Protein AF-A0A1W9X4M3-F1 (afdb_monomer)

Secondary structure (DSSP, 8-state):
-HHHHHHHHHHTTTTTTSHHHHHHHHHHHHHHHHHHHTT-HHHHHHHHHHHHHHHHHHHHHHIIIIIHHHHHHHHHHHHHHHTT-TT-TTHHHHHHHHHHHHHHHHHHHHHHTT-----HHHHHHHHHHHHHHHHHHHHHHH-EEEEEEHHHHB-TT-SSBPHHHHHHHHHHHHHHHHHHHHHHHHSTTSPEEEEEEEEE---SPPPPTT-HHHHHHTTT-S---SSHHHHHHHHHHHHHHHHHHHHHHHHHHHHHHHHTTS-SS--EEEEEEEEE-TTPPPTT-PSP--TT-GGGSEEEEEEEEEE-

Mean predicted aligned error: 8.43 Å

Nearest PDB structures (foldseek):
  2hr5-assembly1_A  TM=4.660E-01  e=7.147E+00  Pyrococcus furiosus
  3kbu-assembly2_B  TM=1.434E-01  e=2.414E+00  Homo sapiens

Solvent-accessible surface area (backbone atoms only — not comparable to full-atom values): 16441 Å² total; per-residue (Å²): 104,51,68,57,56,48,52,53,50,62,74,65,65,43,58,80,82,36,43,70,41,43,53,48,19,53,53,22,41,54,49,14,53,55,23,49,78,67,70,38,56,69,61,13,49,54,24,32,52,51,15,39,55,27,45,49,53,46,50,51,53,40,52,70,75,44,43,52,58,52,43,52,51,42,40,52,53,40,52,62,70,44,65,84,33,91,77,44,75,66,55,60,48,47,56,51,43,52,53,46,42,57,50,42,56,54,48,46,52,42,57,72,66,72,76,60,84,83,53,77,71,57,56,54,54,52,51,52,48,47,51,51,46,51,46,45,42,48,26,55,72,56,44,45,76,50,78,45,49,37,86,59,28,21,40,89,90,52,48,52,68,23,71,66,23,48,54,56,49,49,57,50,47,51,52,53,49,54,51,48,57,50,48,45,71,76,40,74,76,31,36,40,38,35,41,41,35,24,40,9,28,20,39,65,66,77,77,70,80,92,34,72,57,50,55,58,52,47,56,88,53,95,68,80,57,85,52,67,70,58,30,35,49,50,44,29,22,40,46,9,28,47,35,13,46,44,53,49,53,50,48,52,52,52,48,52,67,51,53,78,74,61,80,86,73,60,56,76,45,80,46,77,46,73,39,44,56,2,62,48,77,56,73,96,68,72,82,82,81,58,54,79,34,65,86,23,26,28,35,40,37,41,36,32,44,40,79,92

pLDDT: mean 84.6, std 10.6, range [45.38, 96.88]

Foldseek 3Di:
DLVVLLVLVVVVVCCVVLVVLNVLLVVLQVQLVVCVVVVVNVSSVVSSVSSVVSSVVSLVSCLQPPQLVLLVVLLVLLCVLCVPFPPFPLVVLNVLSVVLNVVSVVVNVCVVVVPDPDDPVVSVVSSVSSLSSVQSNQQSVQKDKDKAFLPQQDDVLDLAGDPSNLVVLLVVLVSVVVSVVVVCVVDFLWAKEKEKEKFFFAFQDFDDPPDPLLCVLCVPPPDQDPDRNSNSQSSQQSSRQSNSVNSVVSSVVSNVVVVVVDDDGYHYHYHYHTGRPGHDQGPPDDDDRDRHDSNRRIMMMMMGMGTD

Sequence (308 aa):
MAREVFNVIRSLELKTLCRDDFLKAETAIASAEGFLESGQNQKARAAAEESLAASDRILRNFCQNNFADLARKTRKTLEQRIGGDDEDPLGDYVQRLNEVLARAEKMENKLRLAQVTPQMSSLKEVLDDLQEILKASHSARTSLSETVESDITFDKGSYGLSEKGKEILDALVEKIISEREHCVREHPGKTIITKVKAVGYTDQLYFVPDTPLVRILARGAGHLPRKASARRQFLNRCLSEFRAKAVIGHIEQRISAIALRQAEGCLFQLDTELLGRGEKIPANVPPPFPSSDPRRRICRIYIYTTPQ

Radius of gyration: 25.47 Å; Cα contacts (8 Å, |Δi|>4): 427; chains: 1; bounding box: 65×48×73 Å

Structure (mmCIF, N/CA/C/O backbone):
data_AF-A0A1W9X4M3-F1
#
_entry.id   AF-A0A1W9X4M3-F1
#
loop_
_atom_site.group_PDB
_atom_site.id
_atom_site.type_symbol
_atom_site.label_atom_id
_atom_site.label_alt_id
_atom_site.label_comp_id
_atom_site.label_asym_id
_atom_site.label_entity_id
_atom_site.label_seq_id
_atom_site.pdbx_PDB_ins_code
_atom_site.Cartn_x
_atom_site.Cartn_y
_atom_site.Cartn_z
_atom_site.occupancy
_atom_site.B_iso_or_equiv
_atom_site.auth_seq_id
_atom_site.auth_comp_id
_atom_site.auth_asym_id
_atom_site.auth_atom_id
_atom_site.pdbx_PDB_model_num
ATOM 1 N N . MET A 1 1 ? -25.135 1.847 17.468 1.00 72.62 1 MET A N 1
ATOM 2 C CA . MET A 1 1 ? -24.423 2.944 18.158 1.00 72.62 1 MET A CA 1
ATOM 3 C C . MET A 1 1 ? -23.719 2.512 19.444 1.00 72.62 1 MET A C 1
ATOM 5 O O . MET A 1 1 ? -22.518 2.326 19.363 1.00 72.62 1 MET A O 1
ATOM 9 N N . ALA A 1 2 ? -24.376 2.297 20.597 1.00 80.69 2 ALA A N 1
ATOM 10 C CA . ALA A 1 2 ? -23.668 1.961 21.857 1.00 80.69 2 ALA A CA 1
ATOM 11 C C . ALA A 1 2 ? -22.695 0.770 21.724 1.00 80.69 2 ALA A C 1
ATOM 13 O O . ALA A 1 2 ? -21.526 0.862 22.090 1.00 80.69 2 ALA A O 1
ATOM 14 N N . ARG A 1 3 ? -23.152 -0.307 21.074 1.00 82.62 3 ARG A N 1
ATOM 15 C CA . ARG A 1 3 ? -22.338 -1.490 20.762 1.00 82.62 3 ARG A CA 1
ATOM 16 C C . ARG A 1 3 ? -21.143 -1.188 19.852 1.00 82.62 3 ARG A C 1
ATOM 18 O O . ARG A 1 3 ? -20.062 -1.721 20.062 1.00 82.62 3 ARG A O 1
ATOM 25 N N . GLU A 1 4 ? -21.324 -0.332 18.849 1.00 78.56 4 GLU A N 1
ATOM 26 C CA . GLU A 1 4 ? -20.255 0.048 17.914 1.00 78.56 4 GLU A CA 1
ATOM 27 C C . GLU A 1 4 ? -19.166 0.846 18.633 1.00 78.56 4 GLU A C 1
ATOM 29 O O . GLU A 1 4 ? -17.988 0.526 18.497 1.00 78.56 4 GLU A O 1
ATOM 34 N N . VAL A 1 5 ? -19.563 1.824 19.455 1.00 79.50 5 VAL A N 1
ATOM 35 C CA . VAL A 1 5 ? -18.640 2.633 20.264 1.00 79.50 5 VAL A CA 1
ATOM 36 C C . VAL A 1 5 ? -17.841 1.741 21.215 1.00 79.50 5 VAL A C 1
ATOM 38 O O . VAL A 1 5 ? -16.612 1.820 21.251 1.00 79.50 5 VAL A O 1
ATOM 41 N N . PHE A 1 6 ? -18.513 0.847 21.945 1.00 83.81 6 PHE A N 1
ATOM 42 C CA . PHE A 1 6 ? -17.835 -0.028 22.898 1.00 83.81 6 PHE A CA 1
ATOM 43 C C . PHE A 1 6 ? -16.901 -1.043 22.215 1.00 83.81 6 PHE A C 1
ATOM 45 O O . PHE A 1 6 ? -15.815 -1.320 22.721 1.00 83.81 6 PHE A O 1
ATOM 52 N N . ASN A 1 7 ? -17.255 -1.541 21.026 1.00 80.00 7 ASN A N 1
ATOM 53 C CA . ASN A 1 7 ? -16.372 -2.409 20.242 1.00 80.00 7 ASN A CA 1
ATOM 54 C C . ASN A 1 7 ? -15.067 -1.709 19.837 1.00 80.00 7 ASN A C 1
ATOM 56 O O . ASN A 1 7 ? -14.006 -2.334 19.904 1.00 80.00 7 ASN A O 1
ATOM 60 N N . VAL A 1 8 ? -15.124 -0.424 19.464 1.00 73.38 8 VAL A N 1
ATOM 61 C CA . VAL A 1 8 ? -13.914 0.372 19.204 1.00 73.38 8 VAL A CA 1
ATOM 62 C C . VAL A 1 8 ? -13.092 0.502 20.485 1.00 73.38 8 VAL A C 1
ATOM 64 O O . VAL A 1 8 ? -11.905 0.195 20.467 1.00 73.38 8 VAL A O 1
ATOM 67 N N . ILE A 1 9 ? -13.713 0.841 21.618 1.00 78.50 9 ILE A N 1
ATOM 68 C CA . ILE A 1 9 ? -13.016 0.939 22.914 1.00 78.50 9 ILE A CA 1
ATOM 69 C C . ILE A 1 9 ? -12.310 -0.367 23.288 1.00 78.50 9 ILE A C 1
ATOM 71 O O . ILE A 1 9 ? -11.164 -0.352 23.740 1.00 78.50 9 ILE A O 1
ATOM 75 N N . ARG A 1 10 ? -12.964 -1.506 23.053 1.00 78.50 10 ARG A N 1
ATOM 76 C CA . ARG A 1 10 ? -12.393 -2.832 23.293 1.00 78.50 10 ARG A CA 1
ATOM 77 C C . ARG A 1 10 ? -11.167 -3.109 22.417 1.00 78.50 10 ARG A C 1
ATOM 79 O O . ARG A 1 10 ? -10.217 -3.707 22.906 1.00 78.50 10 ARG A O 1
ATOM 86 N N . SER A 1 11 ? -11.167 -2.652 21.162 1.00 69.12 11 SER A N 1
ATOM 87 C CA . SER A 1 11 ? -10.042 -2.833 20.226 1.00 69.12 11 SER A CA 1
ATOM 88 C C . SER A 1 11 ? -8.788 -2.026 20.579 1.00 69.12 11 SER A C 1
ATOM 90 O O . SER A 1 11 ? -7.702 -2.344 20.114 1.00 69.12 11 SER A O 1
ATOM 92 N N . LEU A 1 12 ? -8.930 -0.999 21.418 1.00 64.94 12 LEU A N 1
ATOM 93 C CA . LEU A 1 12 ? -7.840 -0.112 21.827 1.00 64.94 12 LEU A CA 1
ATOM 94 C C . LEU A 1 12 ? -7.079 -0.606 23.064 1.00 64.94 12 LEU A C 1
ATOM 96 O O . LEU A 1 12 ? -6.216 0.106 23.570 1.00 64.94 12 LEU A O 1
ATOM 100 N N . GLU A 1 13 ? -7.460 -1.763 23.611 1.00 64.69 13 GLU A N 1
ATOM 101 C CA . GLU A 1 13 ? -6.878 -2.343 24.830 1.00 64.69 13 GLU A CA 1
ATOM 102 C C . GLU A 1 13 ? -6.871 -1.386 26.049 1.00 64.69 13 GLU A C 1
ATOM 104 O O . GLU A 1 13 ? -6.117 -1.564 27.004 1.00 64.69 13 GLU A O 1
ATOM 109 N N . LEU A 1 14 ? -7.778 -0.398 26.092 1.00 66.56 14 LEU A N 1
ATOM 110 C CA . LEU A 1 14 ? -7.845 0.640 27.143 1.00 66.56 14 LEU A CA 1
ATOM 111 C C . LEU A 1 14 ? -8.338 0.143 28.505 1.00 66.56 14 LEU A C 1
ATOM 113 O O . LEU A 1 14 ? -8.509 0.931 29.440 1.00 66.56 14 LEU A O 1
ATOM 117 N N . LYS A 1 15 ? -8.552 -1.168 28.641 1.00 63.00 15 LYS A N 1
ATOM 118 C CA . LYS A 1 15 ? -9.032 -1.812 29.867 1.00 63.00 15 LYS A CA 1
ATOM 119 C C . LYS A 1 15 ? -8.120 -1.530 31.065 1.00 63.00 15 LYS A C 1
ATOM 121 O O . LYS A 1 15 ? -8.597 -1.487 32.196 1.00 63.00 15 LYS A O 1
ATOM 126 N N . THR A 1 16 ? -6.827 -1.315 30.828 1.00 62.19 16 THR A N 1
ATOM 127 C CA . THR A 1 16 ? -5.835 -1.001 31.868 1.00 62.19 16 THR A CA 1
ATOM 128 C C . THR A 1 16 ? -5.793 0.485 32.235 1.00 62.19 16 THR A C 1
ATOM 130 O O . THR A 1 16 ? -5.531 0.809 33.389 1.00 62.19 16 THR A O 1
ATOM 133 N N . LEU A 1 17 ? -6.099 1.383 31.293 1.00 63.91 17 LEU A N 1
ATOM 134 C CA . LEU A 1 17 ? -6.029 2.842 31.461 1.00 63.91 17 LEU A CA 1
ATOM 135 C C . LEU A 1 17 ? -7.291 3.442 32.100 1.00 63.91 17 LEU A C 1
ATOM 137 O O . LEU A 1 17 ? -7.206 4.440 32.810 1.00 63.91 17 LEU A O 1
ATOM 141 N N . CYS A 1 18 ? -8.466 2.858 31.850 1.00 74.06 18 CYS A N 1
ATOM 142 C CA . CYS A 1 18 ? -9.760 3.357 32.337 1.00 74.06 18 CYS A CA 1
ATOM 143 C C . CYS A 1 18 ? -10.625 2.217 32.896 1.00 74.06 18 CYS A C 1
ATOM 145 O O . CYS A 1 18 ? -11.780 2.057 32.505 1.00 74.06 18 CYS A O 1
ATOM 147 N N . ARG A 1 19 ? -10.057 1.395 33.789 1.00 81.06 19 ARG A N 1
ATOM 148 C CA . ARG A 1 19 ? -10.644 0.120 34.240 1.00 81.06 19 ARG A CA 1
ATOM 149 C C . ARG A 1 19 ? -12.094 0.224 34.723 1.00 81.06 19 ARG A C 1
ATOM 151 O O . ARG A 1 19 ? -12.924 -0.580 34.303 1.00 81.06 19 ARG A O 1
ATOM 158 N N . ASP A 1 20 ? -12.398 1.195 35.579 1.00 83.44 20 ASP A N 1
ATOM 159 C CA . ASP A 1 20 ? -13.725 1.309 36.196 1.00 83.44 20 ASP A CA 1
ATOM 160 C C . ASP A 1 20 ? -14.795 1.722 35.185 1.00 83.44 20 ASP A C 1
ATOM 162 O O . ASP A 1 20 ? -15.877 1.137 35.151 1.00 83.44 20 ASP A O 1
ATOM 166 N N . ASP A 1 21 ? -14.493 2.697 34.325 1.00 85.00 21 ASP A N 1
ATOM 167 C CA . ASP A 1 21 ? -15.410 3.094 33.257 1.00 85.00 21 ASP A CA 1
ATOM 168 C C . ASP A 1 21 ? -15.523 2.009 32.178 1.00 85.00 21 ASP A C 1
ATOM 170 O O . ASP A 1 21 ? -16.612 1.803 31.646 1.00 85.00 21 ASP A O 1
ATOM 174 N N . PHE A 1 22 ? -14.449 1.259 31.900 1.00 87.50 22 PHE A N 1
ATOM 175 C CA . PHE A 1 22 ? -14.480 0.126 30.972 1.00 87.50 22 PHE A CA 1
ATOM 176 C C . PHE A 1 22 ? -15.428 -0.969 31.465 1.00 87.50 22 PHE A C 1
ATOM 178 O O . PHE A 1 22 ? -16.304 -1.397 30.719 1.00 87.50 22 PHE A O 1
ATOM 185 N N . LEU A 1 23 ? -15.301 -1.389 32.730 1.00 89.38 23 LEU A N 1
ATOM 186 C CA . LEU A 1 23 ? -16.184 -2.395 33.331 1.00 89.38 23 LEU A CA 1
ATOM 187 C C . LEU A 1 23 ? -17.641 -1.921 33.384 1.00 89.38 23 LEU A C 1
ATOM 189 O O . LEU A 1 23 ? -18.551 -2.712 33.132 1.00 89.38 23 LEU A O 1
ATOM 193 N N . LYS A 1 24 ? -17.876 -0.632 33.666 1.00 90.81 24 LYS A N 1
ATOM 194 C CA . LYS A 1 24 ? -19.221 -0.037 33.610 1.00 90.81 24 LYS A CA 1
ATOM 195 C C . LYS A 1 24 ? -19.801 -0.099 32.200 1.00 90.81 24 LYS A C 1
ATOM 197 O O . LYS A 1 24 ? -20.924 -0.565 32.037 1.00 90.81 24 LYS A O 1
ATOM 202 N N . ALA A 1 25 ? -19.038 0.310 31.185 1.00 90.25 25 ALA A N 1
ATOM 203 C CA . ALA A 1 25 ? -19.483 0.264 29.795 1.00 90.25 25 ALA A CA 1
ATOM 204 C C . ALA A 1 25 ? -19.767 -1.175 29.318 1.00 90.25 25 ALA A C 1
ATOM 206 O O . ALA A 1 25 ? -20.784 -1.397 28.656 1.00 90.25 25 ALA A O 1
ATOM 207 N N . GLU A 1 26 ? -18.918 -2.135 29.708 1.00 92.69 26 GLU A N 1
ATOM 208 C CA . GLU A 1 26 ? -19.040 -3.572 29.412 1.00 92.69 26 GLU A CA 1
ATOM 209 C C . GLU A 1 26 ? -20.292 -4.187 30.053 1.00 92.69 26 GLU A C 1
ATOM 211 O O . GLU A 1 26 ? -21.076 -4.874 29.401 1.00 92.69 26 GLU A O 1
ATOM 216 N N . THR A 1 27 ? -20.525 -3.894 31.332 1.00 93.56 27 THR A N 1
ATOM 217 C CA . THR A 1 27 ? -21.682 -4.424 32.068 1.00 93.56 27 THR A CA 1
ATOM 218 C C . THR A 1 27 ? -22.988 -3.817 31.553 1.00 93.56 27 THR A C 1
ATOM 220 O O . THR A 1 27 ? -23.991 -4.518 31.394 1.00 93.56 27 THR A O 1
ATOM 223 N N . ALA A 1 28 ? -22.977 -2.515 31.253 1.00 92.88 28 ALA A N 1
ATOM 224 C CA . ALA A 1 28 ? -24.140 -1.797 30.753 1.00 92.88 28 ALA A CA 1
ATOM 225 C C . ALA A 1 28 ? -24.537 -2.253 29.339 1.00 92.88 28 ALA A C 1
ATOM 227 O O . ALA A 1 28 ? -25.727 -2.419 29.073 1.00 92.88 28 ALA A O 1
ATOM 228 N N . ILE A 1 29 ? -23.572 -2.537 28.447 1.00 93.56 29 ILE A N 1
ATOM 229 C CA . ILE A 1 29 ? -23.900 -3.048 27.106 1.00 93.56 29 ILE A CA 1
ATOM 230 C C . ILE A 1 29 ? -24.463 -4.474 27.163 1.00 93.56 29 ILE A C 1
ATOM 232 O O . ILE A 1 29 ? -25.476 -4.738 26.521 1.00 93.56 29 ILE A O 1
ATOM 236 N N . ALA A 1 30 ? -23.895 -5.353 27.998 1.00 92.94 30 ALA A N 1
ATOM 237 C CA . ALA A 1 30 ? -24.420 -6.705 28.196 1.00 92.94 30 ALA A CA 1
ATOM 238 C C . ALA A 1 30 ? -25.844 -6.685 28.786 1.00 92.94 30 ALA A C 1
ATOM 240 O O . ALA A 1 30 ? -26.720 -7.434 28.358 1.00 92.94 30 ALA A O 1
ATOM 241 N N . SER A 1 31 ? -26.105 -5.772 29.729 1.00 93.06 31 SER A N 1
ATOM 242 C CA . SER A 1 31 ? -27.443 -5.576 30.303 1.00 93.06 31 SER A CA 1
ATOM 243 C C . SER A 1 31 ? -28.439 -5.054 29.263 1.00 93.06 31 SER A C 1
ATOM 245 O O . SER A 1 31 ? -29.579 -5.512 29.216 1.00 93.06 31 SER A O 1
ATOM 247 N N . ALA A 1 32 ? -28.016 -4.122 28.402 1.00 93.31 32 ALA A N 1
ATOM 248 C CA . ALA A 1 32 ? -28.847 -3.602 27.321 1.00 93.31 32 ALA A CA 1
ATOM 249 C C . ALA A 1 32 ? -29.257 -4.703 26.329 1.00 93.31 32 ALA A C 1
ATOM 251 O O . ALA A 1 32 ? -30.424 -4.761 25.939 1.00 93.31 32 ALA A O 1
ATOM 252 N N . GLU A 1 33 ? -28.323 -5.586 25.962 1.00 92.50 33 GLU A N 1
ATOM 253 C CA . GLU A 1 33 ? -28.580 -6.747 25.101 1.00 92.50 33 GLU A CA 1
ATOM 254 C C . GLU A 1 33 ? -29.577 -7.717 25.760 1.00 92.50 33 GLU A C 1
ATOM 256 O O . GLU A 1 33 ? -30.604 -8.033 25.157 1.00 92.50 33 GLU A O 1
ATOM 261 N N . GLY A 1 34 ? -29.380 -8.073 27.035 1.00 91.50 34 GLY A N 1
ATOM 262 C CA . GLY A 1 34 ? -30.316 -8.941 27.763 1.00 91.50 34 GLY A CA 1
ATOM 263 C C . GLY A 1 34 ? -31.727 -8.347 27.920 1.00 91.50 34 GLY A C 1
ATOM 264 O O . GLY A 1 34 ? -32.732 -9.061 27.831 1.00 91.50 34 GLY A O 1
ATOM 265 N N . PHE A 1 35 ? -31.844 -7.027 28.108 1.00 93.81 35 PHE A N 1
ATOM 266 C CA . PHE A 1 35 ? -33.147 -6.354 28.153 1.00 93.81 35 PHE A CA 1
ATOM 267 C C . PHE A 1 35 ? -33.840 -6.299 26.788 1.00 93.81 35 PHE A C 1
ATOM 269 O O . PHE A 1 35 ? -35.069 -6.387 26.753 1.00 93.81 35 PHE A O 1
ATOM 276 N N . LEU A 1 36 ? -33.092 -6.175 25.683 1.00 91.81 36 LEU A N 1
ATOM 277 C CA . LEU A 1 36 ? -33.648 -6.254 24.326 1.00 91.81 36 LEU A CA 1
ATOM 278 C C . LEU A 1 36 ? -34.230 -7.639 24.051 1.00 91.81 36 LEU A C 1
ATOM 280 O O . LEU A 1 36 ? -35.366 -7.737 23.594 1.00 91.81 36 LEU A O 1
ATOM 284 N N . GLU A 1 37 ? -33.489 -8.695 24.389 1.00 92.19 37 GLU A N 1
ATOM 285 C CA . GLU A 1 37 ? -33.943 -10.085 24.244 1.00 92.19 37 GLU A CA 1
ATOM 286 C C . GLU A 1 37 ? -35.207 -10.366 25.070 1.00 92.19 37 GLU A C 1
ATOM 288 O O . GLU A 1 37 ? -36.100 -11.088 24.635 1.00 92.19 37 GLU A O 1
ATOM 293 N N . SER A 1 38 ? -35.325 -9.724 26.236 1.00 91.62 38 SER A N 1
ATOM 294 C CA . SER A 1 38 ? -36.477 -9.846 27.137 1.00 91.62 38 SER A CA 1
ATOM 295 C C . SER A 1 38 ? -37.643 -8.894 26.807 1.00 91.62 38 SER A C 1
ATOM 297 O O . SER A 1 38 ? -38.586 -8.789 27.595 1.00 91.62 38 SER A O 1
ATOM 299 N N . GLY A 1 39 ? -37.581 -8.140 25.701 1.00 91.06 39 GLY A N 1
ATOM 300 C CA . GLY A 1 39 ? -38.617 -7.181 25.284 1.00 91.06 39 GLY A CA 1
ATOM 301 C C . GLY A 1 39 ? -38.739 -5.919 26.155 1.00 91.06 39 GLY A C 1
ATOM 302 O O . GLY A 1 39 ? -39.688 -5.144 26.014 1.00 91.06 39 GLY A O 1
ATOM 303 N N . GLN A 1 40 ? -37.789 -5.670 27.061 1.00 93.44 40 GLN A N 1
ATOM 304 C CA . GLN A 1 40 ? -37.792 -4.544 28.002 1.00 93.44 40 GLN A CA 1
ATOM 305 C C . GLN A 1 40 ? -37.144 -3.293 27.384 1.00 93.44 40 GLN A C 1
ATOM 307 O O . GLN A 1 40 ? -36.143 -2.773 27.880 1.00 93.44 40 GLN A O 1
ATOM 312 N N . ASN A 1 41 ? -37.747 -2.774 26.311 1.00 90.62 41 ASN A N 1
ATOM 313 C CA . ASN A 1 41 ? -37.166 -1.722 25.462 1.00 90.62 41 ASN A CA 1
ATOM 314 C C . ASN A 1 41 ? -36.713 -0.452 26.212 1.00 90.62 41 ASN A C 1
ATOM 316 O O . ASN A 1 41 ? -35.674 0.118 25.884 1.00 90.62 41 ASN A O 1
ATOM 320 N N . GLN A 1 42 ? -37.453 0.002 27.232 1.00 92.25 42 GLN A N 1
ATOM 321 C CA . GLN A 1 42 ? -37.054 1.182 28.017 1.00 92.25 42 GLN A CA 1
ATOM 322 C C . GLN A 1 42 ? -35.795 0.935 28.858 1.00 92.25 42 GLN A C 1
ATOM 324 O O . GLN A 1 42 ? -34.903 1.780 28.886 1.00 92.25 42 GLN A O 1
ATOM 329 N N . LYS A 1 43 ? -35.696 -0.229 29.509 1.00 91.12 43 LYS A N 1
ATOM 330 C CA . LYS A 1 43 ? -34.517 -0.602 30.306 1.00 91.12 43 LYS A CA 1
ATOM 331 C C . LYS A 1 43 ? -33.305 -0.861 29.419 1.00 91.12 43 LYS A C 1
ATOM 333 O O . LYS A 1 43 ? -32.210 -0.423 29.755 1.00 91.12 43 LYS A O 1
ATOM 338 N N . ALA A 1 44 ? -33.517 -1.487 28.261 1.00 91.12 44 ALA A N 1
ATOM 339 C CA . ALA A 1 44 ? -32.487 -1.641 27.242 1.00 91.12 44 ALA A CA 1
ATOM 340 C C . ALA A 1 44 ? -31.901 -0.294 26.808 1.00 91.12 44 ALA A C 1
ATOM 342 O O . ALA A 1 44 ? -30.684 -0.130 26.756 1.00 91.12 44 ALA A O 1
ATOM 343 N N . ARG A 1 45 ? -32.767 0.690 26.534 1.00 91.56 45 ARG A N 1
ATOM 344 C CA . ARG A 1 45 ? -32.336 2.031 26.137 1.00 91.56 45 ARG A CA 1
ATOM 345 C C . ARG A 1 45 ? -31.554 2.738 27.244 1.00 91.56 45 ARG A C 1
ATOM 347 O O . ARG A 1 45 ? -30.491 3.276 26.959 1.00 91.56 45 ARG A O 1
ATOM 354 N N . ALA A 1 46 ? -32.036 2.685 28.485 1.00 91.75 46 ALA A N 1
ATOM 355 C CA . ALA A 1 46 ? -31.341 3.285 29.624 1.00 91.75 46 ALA A CA 1
ATOM 356 C C . ALA A 1 46 ? -29.941 2.676 29.834 1.00 91.75 46 ALA A C 1
ATOM 358 O O . ALA A 1 46 ? -28.965 3.406 29.988 1.00 91.75 46 ALA A O 1
ATOM 359 N N . ALA A 1 47 ? -29.818 1.346 29.755 1.00 91.62 47 ALA A N 1
ATOM 360 C CA . ALA A 1 47 ? -28.530 0.660 29.862 1.00 91.62 47 ALA A CA 1
ATOM 361 C C . ALA A 1 47 ? -27.585 0.995 28.686 1.00 91.62 47 ALA A C 1
ATOM 363 O O . ALA A 1 47 ? -26.383 1.184 28.875 1.00 91.62 47 ALA A O 1
ATOM 364 N N . ALA A 1 48 ? -28.116 1.146 27.468 1.00 90.06 48 ALA A N 1
ATOM 365 C CA . ALA A 1 48 ? -27.326 1.586 26.318 1.00 90.06 48 ALA A CA 1
ATOM 366 C C . ALA A 1 48 ? -26.811 3.032 26.476 1.00 90.06 48 ALA A C 1
ATOM 368 O O . ALA A 1 48 ? -25.673 3.320 26.101 1.00 90.06 48 ALA A O 1
ATOM 369 N N . GLU A 1 49 ? -27.620 3.931 27.043 1.00 90.25 49 GLU A N 1
ATOM 370 C CA .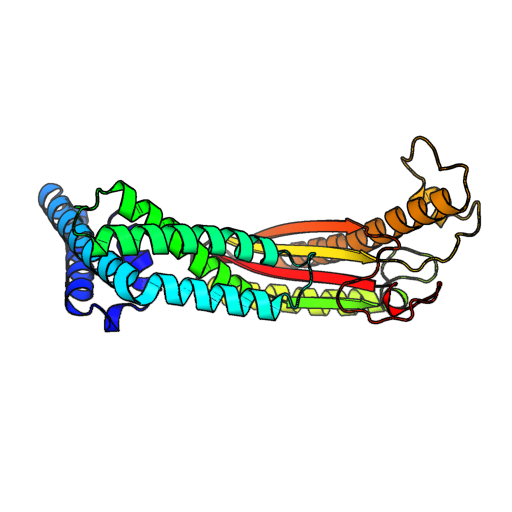 GLU A 1 49 ? -27.229 5.314 27.355 1.00 90.25 49 GLU A CA 1
ATOM 371 C C . GLU A 1 49 ? -26.146 5.366 28.447 1.00 90.25 49 GLU A C 1
ATOM 373 O O . GLU A 1 49 ? -25.187 6.131 28.325 1.00 90.25 49 GLU A O 1
ATOM 378 N N . GLU A 1 50 ? -26.221 4.498 29.460 1.00 90.50 50 GLU A N 1
ATOM 379 C CA . GLU A 1 50 ? -25.175 4.363 30.481 1.00 90.50 50 GLU A CA 1
ATOM 380 C C . GLU A 1 50 ? -23.848 3.865 29.886 1.00 90.50 50 GLU A C 1
ATOM 382 O O . GLU A 1 50 ? -22.785 4.429 30.169 1.00 90.50 50 GLU A O 1
ATOM 387 N N . SER A 1 51 ? -23.905 2.864 29.000 1.00 91.12 51 SER A N 1
ATOM 388 C CA . SER A 1 51 ? -22.725 2.368 28.283 1.00 91.12 51 SER A CA 1
ATOM 389 C C . SER A 1 51 ? -22.079 3.460 27.425 1.00 91.12 51 SER A C 1
ATOM 391 O O . SER A 1 51 ? -20.854 3.614 27.433 1.00 91.12 51 SER A O 1
ATOM 393 N N . LEU A 1 52 ? -22.889 4.269 26.734 1.00 87.50 52 LEU A N 1
ATOM 394 C CA . LEU A 1 52 ? -22.412 5.413 25.952 1.00 87.50 52 LEU A CA 1
ATOM 395 C C . LEU A 1 52 ? -21.748 6.477 26.831 1.00 87.50 52 LEU A C 1
ATOM 397 O O . LEU A 1 52 ? -20.675 6.961 26.479 1.00 87.50 52 LEU A O 1
ATOM 401 N N . ALA A 1 53 ? -22.339 6.817 27.978 1.00 85.19 53 ALA A N 1
ATOM 402 C CA . ALA A 1 53 ? -21.776 7.809 28.890 1.00 85.19 53 ALA A CA 1
ATOM 403 C C . ALA A 1 53 ? -20.428 7.359 29.480 1.00 85.19 53 ALA A C 1
ATOM 405 O O . ALA A 1 53 ? -19.489 8.151 29.563 1.00 85.19 53 ALA A O 1
ATOM 406 N N . ALA A 1 54 ? -20.308 6.086 29.866 1.00 86.62 54 ALA A N 1
ATOM 407 C CA . ALA A 1 54 ? -19.039 5.522 30.322 1.00 86.62 54 ALA A CA 1
ATOM 408 C C . ALA A 1 54 ? -18.000 5.476 29.187 1.00 86.62 54 ALA A C 1
ATOM 410 O O . ALA A 1 54 ? -16.857 5.886 29.377 1.00 86.62 54 ALA A O 1
ATOM 411 N N . SER A 1 55 ? -18.417 5.066 27.987 1.00 85.12 55 SER A N 1
ATOM 412 C CA . SER A 1 55 ? -17.576 5.038 26.786 1.00 85.12 55 SER A CA 1
ATOM 413 C C . SER A 1 55 ? -17.014 6.415 26.421 1.00 85.12 55 SER A C 1
ATOM 415 O O . SER A 1 55 ? -15.830 6.547 26.114 1.00 85.12 55 SER A O 1
ATOM 417 N N . ASP A 1 56 ? -17.840 7.456 26.507 1.00 79.31 56 ASP A N 1
ATOM 418 C CA . ASP A 1 56 ? -17.434 8.842 26.278 1.00 79.31 56 ASP A CA 1
ATOM 419 C C . ASP A 1 56 ? -16.377 9.303 27.297 1.00 79.31 56 ASP A C 1
ATOM 421 O O . ASP A 1 56 ? -15.374 9.905 26.914 1.00 79.31 56 ASP A O 1
ATOM 425 N N . ARG A 1 57 ? -16.512 8.947 28.583 1.00 80.62 57 ARG A N 1
ATOM 426 C CA . ARG A 1 57 ? -15.473 9.244 29.590 1.00 80.62 57 ARG A CA 1
ATOM 427 C C . ARG A 1 57 ? -14.136 8.569 29.275 1.00 80.62 57 ARG A C 1
ATOM 429 O O . ARG A 1 57 ? -13.098 9.226 29.373 1.00 80.62 57 ARG A O 1
ATOM 436 N N . ILE A 1 58 ? -14.157 7.301 28.857 1.00 82.06 58 ILE A N 1
ATOM 437 C CA . ILE A 1 58 ? -12.947 6.562 28.452 1.00 82.06 58 ILE A CA 1
ATOM 438 C C . ILE A 1 58 ? -12.271 7.266 27.279 1.00 82.06 58 ILE A C 1
ATOM 440 O O . ILE A 1 58 ? -11.074 7.549 27.330 1.00 82.06 58 ILE A O 1
ATOM 444 N N . LEU A 1 59 ? -13.040 7.574 26.232 1.00 76.94 59 LEU A N 1
ATOM 445 C CA . LEU A 1 59 ? -12.515 8.202 25.024 1.00 76.94 59 LEU A CA 1
ATOM 446 C C . LEU A 1 59 ? -11.962 9.597 25.315 1.00 76.94 59 LEU A C 1
ATOM 448 O O . LEU A 1 59 ? -10.882 9.917 24.834 1.00 76.94 59 LEU A O 1
ATOM 452 N N . ARG A 1 60 ? -12.608 10.393 26.177 1.00 74.44 60 ARG A N 1
ATOM 453 C CA . ARG A 1 60 ? -12.065 11.689 26.621 1.00 74.44 60 ARG A CA 1
ATOM 454 C C . ARG A 1 60 ? -10.726 11.546 27.332 1.00 74.44 60 ARG A C 1
ATOM 456 O O . ARG A 1 60 ? -9.795 12.275 27.002 1.00 74.44 60 ARG A O 1
ATOM 463 N N . ASN A 1 61 ? -10.620 10.620 28.284 1.00 76.06 61 ASN A N 1
ATOM 464 C CA . ASN A 1 61 ? -9.368 10.380 29.003 1.00 76.06 61 ASN A CA 1
ATOM 465 C C . ASN A 1 61 ? -8.262 9.939 28.027 1.00 76.06 61 ASN A C 1
ATOM 467 O O . ASN A 1 61 ? -7.148 10.466 28.043 1.00 76.06 61 ASN A O 1
ATOM 471 N N . PHE A 1 62 ? -8.594 9.045 27.096 1.00 76.62 62 PHE A N 1
ATOM 472 C CA . PHE A 1 62 ? -7.670 8.624 26.052 1.00 76.62 62 PHE A CA 1
ATOM 473 C C . PHE A 1 62 ? -7.235 9.784 25.141 1.00 76.62 62 PHE A C 1
ATOM 475 O O . PHE A 1 62 ? -6.039 9.953 24.895 1.00 76.62 62 PHE A O 1
ATOM 482 N N . CYS A 1 63 ? -8.176 10.620 24.695 1.00 73.19 63 CYS A N 1
ATOM 483 C CA . CYS A 1 63 ? -7.910 11.815 23.895 1.00 73.19 63 CYS A CA 1
ATOM 484 C C . CYS A 1 63 ? -6.987 12.805 24.597 1.00 73.19 63 CYS A C 1
ATOM 486 O O . CYS A 1 63 ? -6.074 13.331 23.968 1.00 73.19 63 CYS A O 1
ATOM 488 N N . GLN A 1 64 ? -7.204 13.034 25.891 1.00 71.31 64 GLN A N 1
ATOM 489 C CA . GLN A 1 64 ? -6.407 13.969 26.679 1.00 71.31 64 GLN A CA 1
ATOM 490 C C . GLN A 1 64 ? -4.971 13.492 26.890 1.00 71.31 64 GLN A C 1
ATOM 492 O O . GLN A 1 64 ? -4.065 14.318 26.922 1.00 71.31 64 GLN A O 1
ATOM 497 N N . ASN A 1 65 ? -4.764 12.182 27.039 1.00 72.06 65 ASN A N 1
ATOM 498 C CA . ASN A 1 65 ? -3.502 11.670 27.570 1.00 72.06 65 ASN A CA 1
ATOM 499 C C . ASN A 1 65 ? -2.671 10.851 26.577 1.00 72.06 65 ASN A C 1
ATOM 501 O O . ASN A 1 65 ? -1.471 10.719 26.773 1.00 72.06 65 ASN A O 1
ATOM 505 N N . ASN A 1 66 ? -3.276 10.270 25.536 1.00 77.12 66 ASN A N 1
ATOM 506 C CA . ASN A 1 66 ? -2.607 9.246 24.720 1.00 77.12 66 ASN A CA 1
ATOM 507 C C . ASN A 1 66 ? -2.810 9.407 23.209 1.00 77.12 66 ASN A C 1
ATOM 509 O O . ASN A 1 66 ? -2.001 8.911 22.426 1.00 77.12 66 ASN A O 1
ATOM 513 N N . PHE A 1 67 ? -3.873 10.084 22.779 1.00 77.69 67 PHE A N 1
ATOM 514 C CA . PHE A 1 67 ? -4.272 10.119 21.372 1.00 77.69 67 PHE A CA 1
ATOM 515 C C . PHE A 1 67 ? -3.238 10.785 20.458 1.00 77.69 67 PHE A C 1
ATOM 517 O O . PHE A 1 67 ? -2.818 10.191 19.463 1.00 77.69 67 PHE A O 1
ATOM 524 N N . ALA A 1 68 ? -2.774 11.988 20.815 1.00 80.19 68 ALA A N 1
ATOM 525 C CA . ALA A 1 68 ? -1.753 12.691 20.038 1.00 80.19 68 ALA A CA 1
ATOM 526 C C . ALA A 1 68 ? -0.445 11.885 19.971 1.00 80.19 68 ALA A C 1
ATOM 528 O O . ALA A 1 68 ? 0.192 11.813 18.922 1.00 80.19 68 ALA A O 1
ATOM 529 N N . ASP A 1 69 ? -0.068 11.220 21.062 1.00 83.62 69 ASP A N 1
ATOM 530 C CA . ASP A 1 69 ? 1.138 10.396 21.109 1.00 83.62 69 ASP A CA 1
ATOM 531 C C . ASP A 1 69 ? 1.021 9.132 20.259 1.00 83.62 69 ASP A C 1
ATOM 533 O O . ASP A 1 69 ? 1.980 8.776 19.569 1.00 83.62 69 ASP A O 1
ATOM 537 N N . LEU A 1 70 ? -0.144 8.480 20.240 1.00 83.12 70 LEU A N 1
ATOM 538 C CA . LEU A 1 70 ? -0.397 7.344 19.356 1.00 83.12 70 LEU A CA 1
ATOM 539 C C . LEU A 1 70 ? -0.313 7.763 17.881 1.00 83.12 70 LEU A C 1
ATOM 541 O O . LEU A 1 70 ? 0.358 7.094 17.090 1.00 83.12 70 LEU A O 1
ATOM 545 N N . ALA A 1 71 ? -0.929 8.890 17.516 1.00 87.00 71 ALA A N 1
ATOM 546 C CA . ALA A 1 71 ? -0.863 9.432 16.162 1.00 87.00 71 ALA A CA 1
ATOM 547 C C . ALA A 1 71 ? 0.578 9.807 15.762 1.00 87.00 71 ALA A C 1
ATOM 549 O O . ALA A 1 71 ? 1.031 9.426 14.682 1.00 87.00 71 ALA A O 1
ATOM 550 N N . ARG A 1 72 ? 1.345 10.467 16.647 1.00 89.44 72 ARG A N 1
ATOM 551 C CA . ARG A 1 72 ? 2.765 10.807 16.414 1.00 89.44 72 ARG A CA 1
ATOM 552 C C . ARG A 1 72 ? 3.629 9.564 16.228 1.00 89.44 72 ARG A C 1
ATOM 554 O O . ARG A 1 72 ? 4.436 9.524 15.300 1.00 89.44 72 ARG A O 1
ATOM 561 N N . LYS A 1 73 ? 3.471 8.554 17.093 1.00 89.12 73 LYS A N 1
ATOM 562 C CA . LYS A 1 73 ? 4.199 7.278 16.989 1.00 89.12 73 LYS A CA 1
ATOM 563 C C . LYS A 1 73 ? 3.888 6.589 15.665 1.00 89.12 73 LYS A C 1
ATOM 565 O O . LYS A 1 73 ? 4.815 6.242 14.942 1.00 89.12 73 LYS A O 1
ATOM 570 N N . THR A 1 74 ? 2.607 6.480 15.320 1.00 89.50 74 THR A N 1
ATOM 571 C CA . THR A 1 74 ? 2.159 5.854 14.068 1.00 89.50 74 THR A CA 1
ATOM 572 C C . THR A 1 74 ? 2.706 6.589 12.846 1.00 89.50 74 THR A C 1
ATOM 574 O O . THR A 1 74 ? 3.266 5.955 11.953 1.00 89.50 74 THR A O 1
ATOM 577 N N . ARG A 1 75 ? 2.637 7.928 12.828 1.00 93.00 75 ARG A N 1
ATOM 578 C CA . ARG A 1 75 ? 3.204 8.744 11.744 1.00 93.00 75 ARG A CA 1
ATOM 579 C C . ARG A 1 75 ? 4.704 8.510 11.594 1.00 93.00 75 ARG A C 1
ATOM 581 O O . ARG A 1 75 ? 5.168 8.261 10.489 1.00 93.00 75 ARG A O 1
ATOM 588 N N . LYS A 1 76 ? 5.452 8.530 12.701 1.00 92.06 76 LYS A N 1
ATOM 589 C CA . LYS A 1 76 ? 6.900 8.291 12.689 1.00 92.06 76 LYS A CA 1
ATOM 590 C C . LYS A 1 76 ? 7.242 6.901 12.146 1.00 92.06 76 LYS A C 1
ATOM 592 O O . LYS A 1 76 ? 8.184 6.772 11.371 1.00 92.06 76 LYS A O 1
ATOM 597 N N . THR A 1 77 ? 6.483 5.872 12.525 1.00 91.00 77 THR A N 1
ATOM 598 C CA . THR A 1 77 ? 6.655 4.514 11.988 1.00 91.00 77 THR A CA 1
ATOM 599 C C . THR A 1 77 ? 6.409 4.470 10.480 1.00 91.00 77 THR A C 1
ATOM 601 O O . THR A 1 77 ? 7.203 3.868 9.762 1.00 91.00 77 THR A O 1
ATOM 604 N N . LEU A 1 78 ? 5.365 5.142 9.983 1.00 91.44 78 LEU A N 1
ATOM 605 C CA . LEU A 1 78 ? 5.103 5.245 8.544 1.00 91.44 78 LEU A CA 1
ATOM 606 C C . LEU A 1 78 ? 6.222 5.984 7.807 1.00 91.44 78 LEU A C 1
ATOM 608 O O . LEU A 1 78 ? 6.725 5.476 6.815 1.00 91.44 78 LEU A O 1
ATOM 612 N N . GLU A 1 79 ? 6.666 7.139 8.305 1.00 91.88 79 GLU A N 1
ATOM 613 C CA . GLU A 1 79 ? 7.762 7.917 7.706 1.00 91.88 79 GLU A CA 1
ATOM 614 C C . GLU A 1 79 ? 9.059 7.096 7.618 1.00 91.88 79 GLU A C 1
ATOM 616 O O . GLU A 1 79 ? 9.739 7.107 6.591 1.00 91.88 79 GLU A O 1
ATOM 621 N N . GLN A 1 80 ? 9.378 6.336 8.671 1.00 90.62 80 GLN A N 1
ATOM 622 C CA . GLN A 1 80 ? 10.514 5.412 8.679 1.00 90.62 80 GLN A CA 1
ATOM 623 C C . GLN A 1 80 ? 10.353 4.285 7.656 1.00 90.62 80 GLN A C 1
ATOM 625 O O . GLN A 1 80 ? 11.336 3.898 7.027 1.00 90.62 80 GLN A O 1
ATOM 630 N N . ARG A 1 81 ? 9.133 3.763 7.485 1.00 88.56 81 ARG A N 1
ATOM 631 C CA . ARG A 1 81 ? 8.838 2.684 6.537 1.00 88.56 81 ARG A CA 1
ATOM 632 C C . ARG A 1 81 ? 8.915 3.151 5.086 1.00 88.56 81 ARG A C 1
ATOM 634 O O . ARG A 1 81 ? 9.504 2.455 4.268 1.00 88.56 81 ARG A O 1
ATOM 641 N N . ILE A 1 82 ? 8.370 4.333 4.810 1.00 90.62 82 ILE A N 1
ATOM 642 C CA . ILE A 1 82 ? 8.391 4.986 3.499 1.00 90.62 82 ILE A CA 1
ATOM 643 C C . ILE A 1 82 ? 9.830 5.344 3.108 1.00 90.62 82 ILE A C 1
ATOM 645 O O . ILE A 1 82 ? 10.202 5.259 1.941 1.00 90.62 82 ILE A O 1
ATOM 649 N N . GLY A 1 83 ? 10.665 5.755 4.070 1.00 87.06 83 GLY A N 1
ATOM 650 C CA . GLY A 1 83 ? 12.085 6.008 3.818 1.00 87.06 83 GLY A CA 1
ATOM 651 C C . GLY A 1 83 ? 12.333 7.084 2.753 1.00 87.06 83 GLY A C 1
ATOM 652 O O . GLY A 1 83 ? 13.282 6.973 1.980 1.00 87.06 83 GLY A O 1
ATOM 653 N N . GLY A 1 84 ? 11.456 8.093 2.682 1.00 83.94 84 GLY A N 1
ATOM 654 C CA . GLY A 1 84 ? 11.534 9.191 1.710 1.00 83.94 84 GLY A CA 1
ATOM 655 C C . GLY A 1 84 ? 11.041 8.860 0.296 1.00 83.94 84 GLY A C 1
ATOM 656 O O . GLY A 1 84 ? 11.235 9.669 -0.607 1.00 83.94 84 GLY A O 1
ATOM 657 N N . ASP A 1 85 ? 10.419 7.701 0.094 1.00 90.12 85 ASP A N 1
ATOM 658 C CA . ASP A 1 85 ? 9.840 7.289 -1.182 1.00 90.12 85 ASP A CA 1
ATOM 659 C C . ASP A 1 85 ? 8.456 7.914 -1.423 1.00 90.12 85 ASP A C 1
ATOM 661 O O . ASP A 1 85 ? 7.462 7.503 -0.831 1.00 90.12 85 ASP A O 1
ATOM 665 N N . ASP A 1 86 ? 8.371 8.906 -2.309 1.00 88.06 86 ASP A N 1
ATOM 666 C CA . ASP A 1 86 ? 7.131 9.636 -2.609 1.00 88.06 86 ASP A CA 1
ATOM 667 C C . ASP A 1 86 ? 6.075 8.791 -3.338 1.00 88.06 86 ASP A C 1
ATOM 669 O O . ASP A 1 86 ? 4.936 9.226 -3.522 1.00 88.06 86 ASP A O 1
ATOM 673 N N . GLU A 1 87 ? 6.441 7.588 -3.774 1.00 90.75 87 GLU A N 1
ATOM 674 C CA . GLU A 1 87 ? 5.553 6.689 -4.501 1.00 90.75 87 GLU A CA 1
ATOM 675 C C . GLU A 1 87 ? 4.887 5.641 -3.624 1.00 90.75 87 GLU A C 1
ATOM 677 O O . GLU A 1 87 ? 3.906 5.028 -4.071 1.00 90.75 87 GLU A O 1
ATOM 682 N N . ASP A 1 88 ? 5.401 5.445 -2.40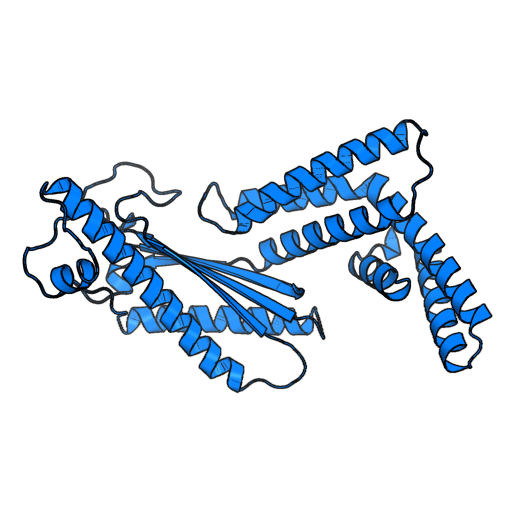8 1.00 91.56 88 ASP A N 1
ATOM 683 C CA . ASP A 1 88 ? 4.837 4.508 -1.454 1.00 91.56 88 ASP A CA 1
ATOM 684 C C . ASP A 1 88 ? 3.415 4.969 -1.079 1.00 91.56 88 ASP A C 1
ATOM 686 O O . ASP A 1 88 ? 3.229 6.088 -0.585 1.00 91.56 88 ASP A O 1
ATOM 690 N N . PRO A 1 89 ? 2.381 4.141 -1.317 1.00 90.62 89 PRO A N 1
ATOM 691 C CA . PRO A 1 89 ? 0.996 4.520 -1.056 1.00 90.62 89 PRO A CA 1
ATOM 692 C C . PRO A 1 89 ? 0.706 4.767 0.434 1.00 90.62 89 PRO A C 1
ATOM 694 O O . PRO A 1 89 ? -0.303 5.388 0.762 1.00 90.62 89 PRO A O 1
ATOM 697 N N . LEU A 1 90 ? 1.590 4.351 1.347 1.00 90.88 90 LEU A N 1
ATOM 698 C CA . LEU A 1 90 ? 1.503 4.721 2.759 1.00 90.88 90 LEU A CA 1
ATOM 699 C C . LEU A 1 90 ? 1.655 6.234 3.002 1.00 90.88 90 LEU A C 1
ATOM 701 O O . LEU A 1 90 ? 1.249 6.719 4.062 1.00 90.88 90 LEU A O 1
ATOM 705 N N . GLY A 1 91 ? 2.194 6.993 2.040 1.00 88.81 91 GLY A N 1
ATOM 706 C CA . GLY A 1 91 ? 2.285 8.454 2.108 1.00 88.81 91 GLY A CA 1
ATOM 707 C C . GLY A 1 91 ? 0.931 9.141 2.324 1.00 88.81 91 GLY A C 1
ATOM 708 O O . GLY A 1 91 ? 0.857 10.142 3.042 1.00 88.81 91 GLY A O 1
ATOM 709 N N . ASP A 1 92 ? -0.156 8.559 1.810 1.00 89.06 92 ASP A N 1
ATOM 710 C CA . ASP A 1 92 ? -1.517 9.071 2.006 1.00 89.06 92 ASP A CA 1
ATOM 711 C C . ASP A 1 92 ? -1.922 9.038 3.491 1.00 89.06 92 ASP A C 1
ATOM 713 O O . ASP A 1 92 ? -2.548 9.974 3.998 1.00 89.06 92 ASP A O 1
ATOM 717 N N . TYR A 1 93 ? -1.513 7.998 4.229 1.00 89.56 93 TYR A N 1
ATOM 718 C CA . TYR A 1 93 ? -1.758 7.912 5.671 1.00 89.56 93 TYR A CA 1
ATOM 719 C C . TYR A 1 93 ? -0.963 8.953 6.453 1.00 89.56 93 TYR A C 1
ATOM 721 O O . TYR A 1 93 ? -1.482 9.501 7.423 1.00 89.56 93 TYR A O 1
ATOM 729 N N . VAL A 1 94 ? 0.264 9.279 6.033 1.00 90.25 94 VAL A N 1
ATOM 730 C CA . VAL A 1 94 ? 1.054 10.344 6.677 1.00 90.25 94 VAL A CA 1
ATOM 731 C C . VAL A 1 94 ? 0.325 11.684 6.580 1.00 90.25 94 VAL A C 1
ATOM 733 O O . VAL A 1 94 ? 0.233 12.403 7.577 1.00 90.25 94 VAL A O 1
ATOM 736 N N . GLN A 1 95 ? -0.247 12.003 5.414 1.00 88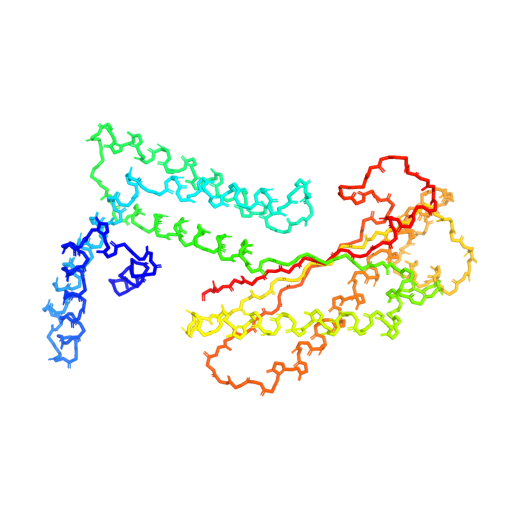.38 95 GLN A N 1
ATOM 737 C CA . GLN A 1 95 ? -1.032 13.227 5.236 1.00 88.38 95 GLN A CA 1
ATOM 738 C C . GLN A 1 95 ? -2.269 13.243 6.139 1.00 88.38 95 GLN A C 1
ATOM 740 O O . GLN A 1 95 ? -2.454 14.198 6.893 1.00 88.38 95 GLN A O 1
ATOM 745 N N . ARG A 1 96 ? -3.057 12.161 6.153 1.00 89.12 96 ARG A N 1
ATOM 746 C CA . ARG A 1 96 ? -4.241 12.050 7.025 1.00 89.12 96 ARG A CA 1
ATOM 747 C C . ARG A 1 96 ? -3.887 12.173 8.505 1.00 89.12 96 ARG A C 1
ATOM 749 O O . ARG A 1 96 ? -4.567 12.880 9.242 1.00 89.12 96 ARG A O 1
ATOM 756 N N . LEU A 1 97 ? -2.798 11.544 8.949 1.00 89.38 97 LEU A N 1
ATOM 757 C CA . LEU A 1 97 ? -2.348 11.633 10.339 1.00 89.38 97 LEU A CA 1
ATOM 758 C C . LEU A 1 97 ? -1.907 13.046 10.729 1.00 89.38 97 LEU A C 1
ATOM 760 O O . LEU A 1 97 ? -2.081 13.427 11.883 1.00 89.38 97 LEU A O 1
ATOM 764 N N . ASN A 1 98 ? -1.381 13.848 9.799 1.00 89.50 98 ASN A N 1
ATOM 765 C CA . ASN A 1 98 ? -1.104 15.259 10.076 1.00 89.50 98 ASN A CA 1
ATOM 766 C C . ASN A 1 98 ? -2.394 16.047 10.343 1.00 89.50 98 ASN A C 1
ATOM 768 O O . ASN A 1 98 ? -2.421 16.888 11.241 1.00 89.50 98 ASN A O 1
ATOM 772 N N . GLU A 1 99 ? -3.475 15.748 9.622 1.00 88.25 99 GLU A N 1
ATOM 773 C CA . GLU A 1 99 ? -4.780 16.356 9.889 1.00 88.25 99 GLU A CA 1
ATOM 774 C C . GLU A 1 99 ? -5.357 15.904 11.236 1.00 88.25 99 GLU A C 1
ATOM 776 O O . GLU A 1 99 ? -5.849 16.737 12.000 1.00 88.25 99 GLU A O 1
ATOM 781 N N . VAL A 1 100 ? -5.246 14.607 11.553 1.00 86.69 100 VAL A N 1
ATOM 782 C CA . VAL A 1 100 ? -5.648 14.039 12.851 1.00 86.69 100 VAL A CA 1
ATOM 783 C C . VAL A 1 100 ? -4.881 14.704 13.996 1.00 86.69 100 VAL A C 1
ATOM 785 O O . VAL A 1 100 ? -5.480 15.110 14.988 1.00 86.69 100 VAL A O 1
ATOM 788 N N . LEU A 1 101 ? -3.566 14.887 13.855 1.00 86.00 101 LEU A N 1
ATOM 789 C CA . LEU A 1 101 ? -2.738 15.574 14.850 1.00 86.00 101 LEU A CA 1
ATOM 790 C C . LEU A 1 101 ? -3.149 17.038 15.027 1.00 86.00 101 LEU A C 1
ATOM 792 O O . LEU A 1 101 ? -3.311 17.494 16.157 1.00 86.00 101 LEU A O 1
ATOM 796 N N . ALA A 1 102 ? -3.394 17.759 13.931 1.00 84.69 102 ALA A N 1
ATOM 797 C CA . ALA A 1 102 ? -3.859 19.141 13.999 1.00 84.69 102 ALA A CA 1
ATOM 798 C C . ALA A 1 102 ? -5.230 19.258 14.695 1.00 84.69 102 ALA A C 1
ATOM 800 O O . ALA A 1 102 ? -5.491 20.234 15.407 1.00 84.69 102 ALA A O 1
ATOM 801 N N . ARG A 1 103 ? -6.121 18.273 14.509 1.00 81.12 103 ARG A N 1
ATOM 802 C CA . ARG A 1 103 ? -7.396 18.185 15.238 1.00 81.12 103 ARG A CA 1
ATOM 803 C C . ARG A 1 103 ? -7.188 17.852 16.715 1.00 81.12 103 ARG A C 1
ATOM 805 O O . ARG A 1 103 ? -7.780 18.526 17.559 1.00 81.12 103 ARG A O 1
ATOM 812 N N . ALA A 1 104 ? -6.318 16.892 17.027 1.00 77.38 104 ALA A N 1
ATOM 813 C CA . ALA A 1 104 ? -5.976 16.505 18.394 1.00 77.38 104 ALA A CA 1
ATOM 814 C C . ALA A 1 104 ? -5.453 17.694 19.208 1.00 77.38 104 ALA A C 1
ATOM 816 O O . ALA A 1 104 ? -5.948 17.955 20.299 1.00 77.38 104 ALA A O 1
ATOM 817 N N . GLU A 1 105 ? -4.525 18.472 18.650 1.00 77.06 105 GLU A N 1
ATOM 818 C CA . GLU A 1 105 ? -3.949 19.650 19.311 1.00 77.06 105 GLU A CA 1
ATOM 819 C C . GLU A 1 105 ? -4.999 20.743 19.550 1.00 77.06 105 GLU A C 1
ATOM 821 O O . GLU A 1 105 ? -5.062 21.345 20.624 1.00 77.06 105 GLU A O 1
ATOM 826 N N . LYS A 1 106 ? -5.893 20.980 18.579 1.00 76.81 106 LYS A N 1
ATOM 827 C CA . LYS A 1 106 ? -7.030 21.898 18.762 1.00 76.81 106 LYS A CA 1
ATOM 828 C C . LYS A 1 106 ? -7.965 21.423 19.875 1.00 76.81 106 LYS A C 1
ATOM 830 O O . LYS A 1 106 ? -8.476 22.253 20.626 1.00 76.81 106 LYS A O 1
ATOM 835 N N . MET A 1 107 ? -8.208 20.118 19.974 1.00 72.00 107 MET A N 1
ATOM 836 C CA . MET A 1 107 ? -9.075 19.529 20.992 1.00 72.00 107 MET A CA 1
ATOM 837 C C . MET A 1 107 ? -8.437 19.579 22.383 1.00 72.00 107 MET A C 1
ATOM 839 O O . MET A 1 107 ? -9.093 20.018 23.325 1.00 72.00 107 MET A O 1
ATOM 843 N N . GLU A 1 108 ? -7.158 19.222 22.506 1.00 67.94 108 GLU A N 1
ATOM 844 C CA . GLU A 1 108 ? -6.388 19.311 23.751 1.00 67.94 108 GLU A CA 1
ATOM 845 C C . GLU A 1 108 ? -6.388 20.750 24.286 1.00 67.94 108 GLU A C 1
ATOM 847 O O . GLU A 1 108 ? -6.693 20.981 25.456 1.00 67.94 108 GLU A O 1
ATOM 852 N N . ASN A 1 109 ? -6.159 21.736 23.412 1.00 69.00 109 ASN A N 1
ATOM 853 C CA . ASN A 1 109 ? -6.203 23.151 23.779 1.00 69.00 109 ASN A CA 1
ATOM 854 C C . ASN A 1 109 ? -7.600 23.599 24.239 1.00 69.00 109 ASN A C 1
ATOM 856 O O . ASN A 1 109 ? -7.721 24.290 25.250 1.00 69.00 109 ASN A O 1
ATOM 860 N N . LYS A 1 110 ? -8.670 23.176 23.552 1.00 68.44 110 LYS A N 1
ATOM 861 C CA . LYS A 1 110 ? -10.059 23.477 23.954 1.00 68.44 110 LYS A CA 1
ATOM 862 C C . LYS A 1 110 ? -10.432 22.853 25.302 1.00 68.44 110 LYS A C 1
ATOM 864 O O . LYS A 1 110 ? -11.108 23.498 26.101 1.00 68.44 110 LYS A O 1
ATOM 869 N N . LEU A 1 111 ? -9.993 21.618 25.553 1.00 63.59 111 LEU A N 1
ATOM 870 C CA . LEU A 1 111 ? -10.237 20.899 26.805 1.00 63.59 111 LEU A CA 1
ATOM 871 C C . LEU A 1 111 ? -9.442 21.508 27.970 1.00 63.59 111 LEU A C 1
ATOM 873 O O . LEU A 1 111 ? -9.995 21.667 29.056 1.00 63.59 111 LEU A O 1
ATOM 877 N N . ARG A 1 112 ? -8.185 21.918 27.741 1.00 63.19 112 ARG A N 1
ATOM 878 C CA . ARG A 1 112 ? -7.359 22.629 28.735 1.00 63.19 112 ARG A CA 1
ATOM 879 C C . ARG A 1 112 ? -7.940 23.979 29.138 1.00 63.19 112 ARG A C 1
ATOM 881 O O . ARG A 1 112 ? -7.861 24.348 30.303 1.00 63.19 112 ARG A O 1
ATOM 888 N N . LEU A 1 113 ? -8.537 24.704 28.194 1.00 63.00 113 LEU A N 1
ATOM 889 C CA . LEU A 1 113 ? -9.145 26.014 28.443 1.00 63.00 113 LEU A CA 1
ATOM 890 C C . LEU A 1 113 ? -10.530 25.932 29.118 1.00 63.00 113 LEU A C 1
ATOM 892 O O . LEU A 1 113 ? -11.182 26.961 29.266 1.00 63.00 113 LEU A O 1
ATOM 896 N N . ALA A 1 114 ? -10.983 24.741 29.537 1.00 54.50 114 ALA A N 1
ATOM 897 C CA . ALA A 1 114 ? -12.238 24.495 30.262 1.00 54.50 114 ALA A CA 1
ATOM 898 C C . ALA A 1 114 ? -13.523 25.023 29.579 1.00 54.50 114 ALA A C 1
ATOM 900 O O . ALA A 1 114 ? -14.570 25.121 30.216 1.00 54.50 114 ALA A O 1
ATOM 901 N N . GLN A 1 115 ? -13.478 25.340 28.280 1.00 50.00 115 GLN A N 1
ATOM 902 C CA . GLN A 1 115 ? -14.571 26.016 27.566 1.00 50.00 115 GLN A CA 1
ATOM 903 C C . GLN A 1 115 ? -15.498 25.091 26.766 1.00 50.00 115 GLN A C 1
ATOM 905 O O . GLN A 1 115 ? -16.342 25.584 26.020 1.00 50.00 115 GLN A O 1
ATOM 910 N N . VAL A 1 116 ? -15.393 23.764 26.883 1.00 51.97 116 VAL A N 1
ATOM 911 C CA . VAL A 1 116 ? -16.235 22.864 26.078 1.00 51.97 116 VAL A CA 1
ATOM 912 C C . VAL A 1 116 ? -16.795 21.716 26.908 1.00 51.97 116 VAL A C 1
ATOM 914 O O . VAL A 1 116 ? -16.072 20.810 27.311 1.00 51.97 116 VAL A O 1
ATOM 917 N N . THR A 1 117 ? -18.116 21.721 27.096 1.00 48.56 117 THR A N 1
ATOM 918 C CA . THR A 1 117 ? -18.904 20.495 27.270 1.00 48.56 117 THR A CA 1
ATOM 919 C C . THR A 1 117 ? -18.998 19.830 25.889 1.00 48.56 117 THR A C 1
ATOM 921 O O . THR A 1 117 ? -19.570 20.432 24.978 1.00 48.56 117 THR A O 1
ATOM 924 N N . PRO A 1 118 ? -18.405 18.644 25.664 1.00 48.94 118 PRO A N 1
ATOM 925 C CA . PRO A 1 118 ? -18.395 18.030 24.338 1.00 48.94 118 PRO A CA 1
ATOM 926 C C . PRO A 1 118 ? -19.810 17.618 23.913 1.00 48.94 118 PRO A C 1
ATOM 928 O O . PRO A 1 118 ? -20.512 16.924 24.647 1.00 48.94 118 PRO A O 1
ATOM 931 N N . GLN A 1 119 ? -20.234 18.052 22.726 1.00 50.41 119 GLN A N 1
ATOM 932 C CA . GLN A 1 119 ? -21.456 17.578 22.067 1.00 50.41 119 GLN A CA 1
ATOM 933 C C . GLN A 1 119 ? -21.197 16.218 21.396 1.00 50.41 119 GLN A C 1
ATOM 935 O O . GLN A 1 119 ? -20.066 15.934 21.006 1.00 50.41 119 GLN A O 1
ATOM 940 N N . MET A 1 120 ? -22.232 15.390 21.199 1.00 45.38 120 MET A N 1
ATOM 941 C CA . MET A 1 120 ? -22.121 14.051 20.579 1.00 45.38 120 MET A CA 1
ATOM 942 C C . MET A 1 120 ? -21.439 14.023 19.195 1.00 45.38 120 MET A C 1
ATOM 944 O O . MET A 1 120 ? -20.899 12.988 18.809 1.00 45.38 120 MET A O 1
ATOM 948 N N . SER A 1 121 ? -21.409 15.142 18.464 1.00 49.28 121 SER A N 1
ATOM 949 C CA . SER A 1 121 ? -20.640 15.294 17.219 1.00 49.28 121 SER A CA 1
ATOM 950 C C . SER A 1 121 ? -19.134 15.071 17.414 1.00 49.28 121 SER A C 1
ATOM 952 O O . SER A 1 121 ? -18.503 14.446 16.569 1.00 49.28 121 SER A O 1
ATOM 954 N N . SER A 1 122 ? -18.582 15.475 18.563 1.00 64.94 122 SER A N 1
ATOM 955 C CA . SER A 1 122 ? -17.161 15.296 18.891 1.00 64.94 122 SER A CA 1
ATOM 956 C C . SER A 1 122 ? -16.765 13.833 19.121 1.00 64.94 122 SER A C 1
ATOM 958 O O . SER A 1 122 ? -15.634 13.457 18.834 1.00 64.94 122 SER A O 1
ATOM 960 N N . LEU A 1 123 ? -17.692 12.983 19.582 1.00 66.75 123 LEU A N 1
ATOM 961 C CA . LEU A 1 123 ? -17.415 11.566 19.834 1.00 66.75 123 LEU A CA 1
ATOM 962 C C . LEU A 1 123 ? -17.214 10.796 18.528 1.00 66.75 123 LEU A C 1
ATOM 964 O O . LEU A 1 123 ? -16.313 9.969 18.426 1.00 66.75 123 LEU A O 1
ATOM 968 N N . LYS A 1 124 ? -18.049 11.077 17.523 1.00 71.94 124 LYS A N 1
ATOM 969 C CA . LYS A 1 124 ? -17.937 10.447 16.207 1.00 71.94 124 LYS A CA 1
ATOM 970 C C . LYS A 1 124 ? -16.630 10.842 15.518 1.00 71.94 124 LYS A C 1
ATOM 972 O O . LYS A 1 124 ? -15.929 9.964 15.041 1.00 71.94 124 LYS A O 1
ATOM 977 N N . GLU A 1 125 ? -16.273 12.125 15.544 1.00 75.50 125 GLU A N 1
ATOM 978 C CA . GLU A 1 125 ? -15.008 12.617 14.977 1.00 75.50 125 GLU A CA 1
ATOM 979 C C . GLU A 1 125 ? -13.787 11.949 15.626 1.00 75.50 125 GLU A C 1
ATOM 981 O O . GLU A 1 125 ? -12.881 11.503 14.928 1.00 75.50 125 GLU A O 1
ATOM 986 N N . VAL A 1 126 ? -13.786 11.812 16.958 1.00 75.00 126 VAL A N 1
ATOM 987 C CA . VAL A 1 126 ? -12.727 11.097 17.689 1.00 75.00 126 VAL A CA 1
ATOM 988 C C . VAL A 1 126 ? -12.648 9.633 17.271 1.00 75.00 126 VAL A C 1
ATOM 990 O O . VAL A 1 126 ? -11.553 9.109 17.075 1.00 75.00 126 VAL A O 1
ATOM 993 N N . LEU A 1 127 ? -13.794 8.961 17.157 1.00 75.38 127 LEU A N 1
ATOM 994 C CA . LEU A 1 127 ? -13.848 7.561 16.746 1.00 75.38 127 LEU A CA 1
ATOM 995 C C . LEU A 1 127 ? -13.340 7.377 15.313 1.00 75.38 127 LEU A C 1
ATOM 997 O O . LEU A 1 127 ? -12.571 6.448 15.073 1.00 75.38 127 LEU A O 1
ATOM 1001 N N . ASP A 1 128 ? -13.725 8.262 14.396 1.00 81.19 128 ASP A N 1
ATOM 1002 C CA . ASP A 1 128 ? -13.291 8.234 12.999 1.00 81.19 128 ASP A CA 1
ATOM 1003 C C . ASP A 1 128 ? -11.769 8.450 12.903 1.00 81.19 128 ASP A C 1
ATOM 1005 O O . ASP A 1 128 ? -11.063 7.653 12.281 1.00 81.19 128 ASP A O 1
ATOM 1009 N N . ASP A 1 129 ? -11.228 9.458 13.595 1.00 83.25 129 ASP A N 1
ATOM 1010 C CA . ASP A 1 129 ? -9.785 9.720 13.603 1.00 83.25 129 ASP A CA 1
ATOM 1011 C C . ASP A 1 129 ? -8.992 8.561 14.225 1.00 83.25 129 ASP A C 1
ATOM 1013 O O . ASP A 1 129 ? -7.903 8.206 13.768 1.00 83.25 129 ASP A O 1
ATOM 1017 N N . LEU A 1 130 ? -9.542 7.934 15.263 1.00 79.56 130 LEU A N 1
ATOM 1018 C CA . LEU A 1 130 ? -8.920 6.793 15.913 1.00 79.56 130 LEU A CA 1
ATOM 1019 C C . 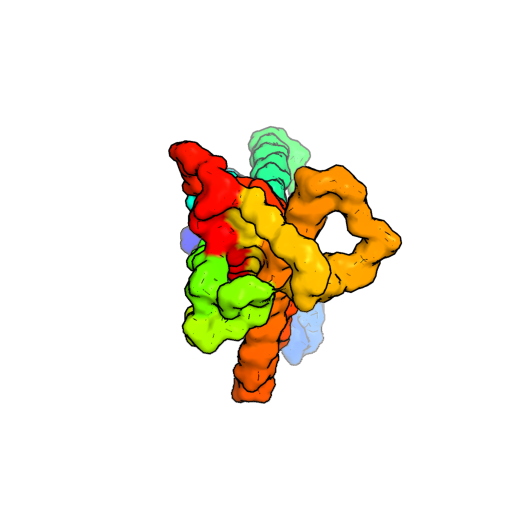LEU A 1 130 ? -8.902 5.554 15.024 1.00 79.56 130 LEU A C 1
ATOM 1021 O O . LEU A 1 130 ? -7.896 4.847 14.971 1.00 79.56 130 LEU A O 1
ATOM 1025 N N . GLN A 1 131 ? -9.989 5.308 14.296 1.00 81.12 131 GLN A N 1
ATOM 1026 C CA . GLN A 1 131 ? -10.027 4.265 13.280 1.00 81.12 131 GLN A CA 1
ATOM 1027 C C . GLN A 1 131 ? -8.979 4.517 12.194 1.00 81.12 131 GLN A C 1
ATOM 1029 O O . GLN A 1 131 ? -8.311 3.571 11.783 1.00 81.12 131 GLN A O 1
ATOM 1034 N N . GLU A 1 132 ? -8.776 5.764 11.762 1.00 85.12 132 GLU A N 1
ATOM 1035 C CA . GLU A 1 132 ? -7.716 6.089 10.801 1.00 85.12 132 GLU A CA 1
ATOM 1036 C C . GLU A 1 132 ? -6.315 5.825 11.372 1.00 85.12 132 GLU A C 1
ATOM 1038 O O . GLU A 1 132 ? -5.484 5.243 10.674 1.00 85.12 132 GLU A O 1
ATOM 1043 N N . ILE A 1 133 ? -6.054 6.150 12.646 1.00 85.69 133 ILE A N 1
ATOM 1044 C CA . ILE A 1 133 ? -4.780 5.810 13.304 1.00 85.69 133 ILE A CA 1
ATOM 1045 C C . ILE A 1 133 ? -4.569 4.291 13.350 1.00 85.69 133 ILE A C 1
ATOM 1047 O O . ILE A 1 133 ? -3.485 3.811 13.018 1.00 85.69 133 ILE A O 1
ATOM 1051 N N . LEU A 1 134 ? -5.593 3.524 13.734 1.00 82.75 134 LEU A N 1
ATOM 1052 C CA . LEU A 1 134 ? -5.507 2.064 13.807 1.00 82.75 134 LEU A CA 1
ATOM 1053 C C . LEU A 1 134 ? -5.281 1.436 12.426 1.00 82.75 134 LEU A C 1
ATOM 1055 O O . LEU A 1 134 ? -4.415 0.573 12.286 1.00 82.75 134 LEU A O 1
ATOM 1059 N N . LYS A 1 135 ? -5.991 1.905 11.391 1.00 84.38 135 LYS A N 1
ATOM 1060 C CA . LYS A 1 135 ? -5.771 1.472 10.001 1.00 84.38 135 LYS A CA 1
ATOM 1061 C C . LYS A 1 135 ? -4.356 1.794 9.534 1.00 84.38 135 LYS A C 1
ATOM 1063 O O . LYS A 1 135 ? -3.708 0.936 8.940 1.00 84.38 135 LYS A O 1
ATOM 1068 N N . ALA A 1 136 ? -3.869 3.001 9.813 1.00 87.00 136 ALA A N 1
ATOM 1069 C CA . ALA A 1 136 ? -2.523 3.436 9.460 1.00 87.00 136 ALA A CA 1
ATOM 1070 C C . ALA A 1 136 ? -1.449 2.587 10.161 1.00 87.00 136 ALA A C 1
ATOM 1072 O O . ALA A 1 136 ? -0.489 2.150 9.530 1.00 87.00 136 ALA A O 1
ATOM 1073 N N . SER A 1 137 ? -1.640 2.297 11.450 1.00 84.81 137 SER A N 1
ATOM 1074 C CA . SER A 1 137 ? -0.745 1.448 12.240 1.00 84.81 137 SER A CA 1
ATOM 1075 C C . SER A 1 137 ? -0.715 0.010 11.720 1.00 84.81 137 SER A C 1
ATOM 1077 O O . SER A 1 137 ? 0.363 -0.545 11.494 1.00 84.81 137 SER A O 1
ATOM 1079 N N . HIS A 1 138 ? -1.887 -0.570 11.446 1.00 85.44 138 HIS A N 1
ATOM 1080 C CA . HIS A 1 138 ? -1.983 -1.903 10.864 1.00 85.44 138 HIS A CA 1
ATOM 1081 C C . HIS A 1 138 ? -1.326 -1.946 9.477 1.00 85.44 138 HIS A C 1
ATOM 1083 O O . HIS A 1 138 ? -0.481 -2.803 9.240 1.00 85.44 138 HIS A O 1
ATOM 1089 N N . SER A 1 139 ? -1.620 -0.974 8.607 1.00 86.44 139 SER A N 1
ATOM 1090 C CA . SER A 1 139 ? -1.006 -0.866 7.273 1.00 86.44 139 SER A CA 1
ATOM 1091 C C . SER A 1 139 ? 0.513 -0.765 7.349 1.00 86.44 139 SER A C 1
ATOM 1093 O O . SER A 1 139 ? 1.208 -1.400 6.567 1.00 86.44 139 SER A O 1
ATOM 1095 N N . ALA A 1 140 ? 1.055 -0.013 8.313 1.00 86.38 140 ALA A N 1
ATOM 1096 C CA . ALA A 1 140 ? 2.498 0.078 8.510 1.00 86.38 140 ALA A CA 1
ATOM 1097 C C . ALA A 1 140 ? 3.111 -1.293 8.845 1.00 86.38 140 ALA A C 1
ATOM 1099 O O . ALA A 1 140 ? 4.158 -1.642 8.297 1.00 86.38 140 ALA A O 1
ATOM 1100 N N . ARG A 1 141 ? 2.445 -2.081 9.704 1.00 84.69 141 ARG A N 1
ATOM 1101 C CA . ARG A 1 141 ? 2.886 -3.424 10.122 1.00 84.69 141 ARG A CA 1
ATOM 1102 C C . ARG A 1 141 ? 2.818 -4.438 8.979 1.00 84.69 141 ARG A C 1
ATOM 1104 O O . ARG A 1 141 ? 3.740 -5.234 8.840 1.00 84.69 141 ARG A O 1
ATOM 1111 N N . THR A 1 142 ? 1.750 -4.405 8.187 1.00 83.88 142 THR A N 1
ATOM 1112 C CA . THR A 1 142 ? 1.506 -5.366 7.096 1.00 83.88 142 THR A CA 1
ATOM 1113 C C . THR A 1 142 ? 2.130 -4.942 5.770 1.00 83.88 142 THR A C 1
ATOM 1115 O O . THR A 1 142 ? 2.122 -5.708 4.807 1.00 83.88 142 THR A O 1
ATOM 1118 N N . SER A 1 143 ? 2.675 -3.724 5.701 1.00 87.69 143 SER A N 1
ATOM 1119 C CA . SER A 1 143 ? 3.285 -3.214 4.482 1.00 87.69 143 SER A CA 1
ATOM 1120 C C . SER A 1 143 ? 4.484 -4.045 4.046 1.00 87.69 143 SER A C 1
ATOM 1122 O O . SER A 1 143 ? 5.380 -4.361 4.832 1.00 87.69 143 SER A O 1
ATOM 1124 N N . LEU A 1 144 ? 4.545 -4.324 2.754 1.00 87.56 144 LEU A N 1
ATOM 1125 C CA . LEU A 1 144 ? 5.649 -4.982 2.084 1.00 87.56 144 LEU A CA 1
ATOM 1126 C C . LEU A 1 144 ? 5.990 -4.177 0.834 1.00 87.56 144 LEU A C 1
ATOM 1128 O O . LEU A 1 144 ? 5.108 -3.831 0.050 1.00 87.56 144 LEU A O 1
ATOM 1132 N N . SER A 1 145 ? 7.273 -3.901 0.635 1.00 88.06 145 SER A N 1
ATOM 1133 C CA . SER A 1 145 ? 7.776 -3.380 -0.628 1.00 88.06 145 SER A CA 1
ATOM 1134 C C . SER A 1 145 ? 8.807 -4.344 -1.195 1.00 88.06 145 SER A C 1
ATOM 1136 O O . SER A 1 145 ? 9.690 -4.822 -0.487 1.00 88.06 145 SER A O 1
ATOM 1138 N N . GLU A 1 146 ? 8.668 -4.656 -2.477 1.00 88.94 146 GLU A N 1
ATOM 1139 C CA . GLU A 1 146 ? 9.566 -5.543 -3.209 1.00 88.94 146 GLU A CA 1
ATOM 1140 C C . GLU A 1 146 ? 10.053 -4.820 -4.461 1.00 88.94 146 GLU A C 1
ATOM 1142 O O . GLU A 1 146 ? 9.311 -4.084 -5.115 1.00 88.94 146 GLU A O 1
ATOM 1147 N N . THR A 1 147 ? 11.324 -5.007 -4.802 1.00 90.31 147 THR A N 1
ATOM 1148 C CA . THR A 1 147 ? 11.898 -4.471 -6.038 1.00 90.31 147 THR A CA 1
ATOM 1149 C C . THR A 1 147 ? 12.325 -5.629 -6.910 1.00 90.31 147 THR A C 1
ATOM 1151 O O . THR A 1 147 ? 13.189 -6.411 -6.526 1.00 90.31 147 THR A O 1
ATOM 1154 N N . VAL A 1 148 ? 11.731 -5.722 -8.097 1.00 89.00 148 VAL A N 1
ATOM 1155 C CA . VAL A 1 148 ? 12.061 -6.764 -9.064 1.00 89.00 148 VAL A CA 1
ATOM 1156 C C . VAL A 1 148 ? 12.859 -6.169 -10.220 1.00 89.00 148 VAL A C 1
ATOM 1158 O O . VAL A 1 148 ? 12.469 -5.177 -10.845 1.00 89.00 148 VAL A O 1
ATOM 1161 N N . GLU A 1 149 ? 14.021 -6.756 -10.491 1.00 88.25 149 GLU A N 1
ATOM 1162 C CA . GLU A 1 149 ? 14.898 -6.322 -11.576 1.00 88.25 149 GLU A CA 1
ATOM 1163 C C . GLU A 1 149 ? 14.308 -6.715 -12.925 1.00 88.25 149 GLU A C 1
ATOM 1165 O O . GLU A 1 149 ? 13.917 -7.865 -13.142 1.00 88.25 149 GLU A O 1
ATOM 1170 N N . SER A 1 150 ? 14.266 -5.777 -13.870 1.00 79.25 150 SER A N 1
ATOM 1171 C CA . SER A 1 150 ? 13.632 -6.025 -15.165 1.00 79.25 150 SER A CA 1
ATOM 1172 C C . SER A 1 150 ? 14.359 -7.084 -15.981 1.00 79.25 150 SER A C 1
ATOM 1174 O O . SER A 1 150 ? 13.712 -7.809 -16.726 1.00 79.25 150 SER A O 1
ATOM 1176 N N . ASP A 1 151 ? 15.681 -7.177 -15.837 1.00 77.88 151 ASP A N 1
ATOM 1177 C CA . ASP A 1 151 ? 16.512 -8.118 -16.595 1.00 77.88 151 ASP A CA 1
ATOM 1178 C C . ASP A 1 151 ? 16.288 -9.575 -16.156 1.00 77.88 151 ASP A C 1
ATOM 1180 O O . ASP A 1 151 ? 16.581 -10.504 -16.904 1.00 77.88 151 ASP A O 1
ATOM 1184 N N . ILE A 1 152 ? 15.751 -9.766 -14.949 1.00 80.56 152 ILE A N 1
ATOM 1185 C CA . ILE A 1 152 ? 15.350 -11.067 -14.409 1.00 80.56 152 ILE A CA 1
ATOM 1186 C C . ILE A 1 152 ? 13.865 -11.308 -14.682 1.00 80.56 152 ILE A C 1
ATOM 1188 O O . ILE A 1 152 ? 13.472 -12.410 -15.055 1.00 80.56 152 ILE A O 1
ATOM 1192 N N . THR A 1 153 ? 13.047 -10.275 -14.489 1.00 81.31 153 THR A N 1
ATOM 1193 C CA . THR A 1 153 ? 11.585 -10.387 -14.416 1.00 81.31 153 THR A CA 1
ATOM 1194 C C . THR A 1 153 ? 10.919 -10.429 -15.784 1.00 81.31 153 THR A C 1
ATOM 1196 O O . THR A 1 153 ? 9.857 -11.027 -15.922 1.00 81.31 153 THR A O 1
ATOM 1199 N N . PHE A 1 154 ? 11.523 -9.810 -16.799 1.00 85.12 154 PHE A N 1
ATOM 1200 C CA . PHE A 1 154 ? 10.954 -9.721 -18.140 1.00 85.12 154 PHE A CA 1
ATOM 1201 C C . PHE A 1 154 ? 11.879 -10.341 -19.176 1.00 85.12 154 PHE A C 1
ATOM 1203 O O . PHE A 1 154 ? 13.103 -10.283 -19.056 1.00 85.12 154 PHE A O 1
ATOM 1210 N N . ASP A 1 155 ? 11.290 -10.866 -20.246 1.00 80.00 155 ASP A N 1
ATOM 1211 C CA . ASP A 1 155 ? 12.077 -11.340 -21.378 1.00 80.00 155 ASP A CA 1
ATOM 1212 C C . ASP A 1 155 ? 12.836 -10.182 -22.041 1.00 80.00 155 ASP A C 1
ATOM 1214 O O . ASP A 1 155 ? 12.364 -9.039 -22.137 1.00 80.00 155 ASP A O 1
ATOM 1218 N N . LYS A 1 156 ? 14.037 -10.477 -22.544 1.00 73.19 156 LYS A N 1
ATOM 1219 C CA . LYS A 1 156 ? 14.903 -9.480 -23.179 1.00 73.19 156 LYS A CA 1
ATOM 1220 C C . LYS A 1 156 ? 14.189 -8.817 -24.362 1.00 73.19 156 LYS A C 1
ATOM 1222 O O . LYS A 1 156 ? 13.764 -9.482 -25.300 1.00 73.19 156 LYS A O 1
ATOM 1227 N N . GLY A 1 157 ? 14.102 -7.486 -24.340 1.00 69.81 157 GLY A N 1
ATOM 1228 C CA . GLY A 1 157 ? 13.407 -6.724 -25.386 1.00 69.81 157 GLY A CA 1
ATOM 1229 C C . GLY A 1 157 ? 11.881 -6.873 -25.355 1.00 69.81 157 GLY A C 1
ATOM 1230 O O . GLY A 1 157 ? 11.224 -6.594 -26.356 1.00 69.81 157 GLY A O 1
ATOM 1231 N N . SER A 1 158 ? 11.320 -7.299 -24.222 1.00 79.94 158 SER A N 1
ATOM 1232 C CA . SER A 1 158 ? 9.888 -7.488 -24.006 1.00 79.94 158 SER A CA 1
ATOM 1233 C C . SER A 1 158 ? 9.412 -6.786 -22.726 1.00 79.94 158 SER A C 1
ATOM 1235 O O . SER A 1 158 ? 10.196 -6.297 -21.901 1.00 79.94 158 SER A O 1
ATOM 1237 N N . TYR A 1 159 ? 8.090 -6.724 -22.584 1.00 84.75 159 TYR A N 1
ATOM 1238 C CA . TYR A 1 159 ? 7.392 -6.420 -21.331 1.00 84.75 159 TYR A CA 1
ATOM 1239 C C . TYR A 1 159 ? 6.690 -7.659 -20.750 1.00 84.75 159 TYR A C 1
ATOM 1241 O O . TYR A 1 159 ? 6.080 -7.566 -19.689 1.00 84.75 159 TYR A O 1
ATOM 1249 N N . GLY A 1 160 ? 6.741 -8.798 -21.450 1.00 87.88 160 GLY A N 1
ATOM 1250 C CA . GLY A 1 160 ? 6.231 -10.073 -20.959 1.00 87.88 160 GLY A CA 1
ATOM 1251 C C . GLY A 1 160 ? 7.100 -10.607 -19.825 1.00 87.88 160 GLY A C 1
ATOM 1252 O O . GLY A 1 160 ? 8.324 -10.471 -19.872 1.00 87.88 160 GLY A O 1
ATOM 1253 N N . LEU A 1 161 ? 6.451 -11.171 -18.807 1.00 90.75 161 LEU A N 1
ATOM 1254 C CA . LEU A 1 161 ? 7.128 -11.792 -17.675 1.00 90.75 161 LEU A CA 1
ATOM 1255 C C . LEU A 1 161 ? 7.868 -13.052 -18.128 1.00 90.75 161 LEU A C 1
ATOM 1257 O O . LEU A 1 161 ? 7.270 -13.912 -18.778 1.00 90.75 161 LEU A O 1
ATOM 1261 N N . SER A 1 162 ? 9.131 -13.167 -17.728 1.00 92.75 162 SER A N 1
ATOM 1262 C CA . SER A 1 162 ? 9.900 -14.404 -17.851 1.00 92.75 162 SER A CA 1
ATOM 1263 C C . SER A 1 162 ? 9.385 -15.445 -16.846 1.00 92.75 162 SER A C 1
ATOM 1265 O O . SER A 1 162 ? 8.705 -15.098 -15.877 1.00 92.75 162 SER A O 1
ATOM 1267 N N . GLU A 1 163 ? 9.746 -16.719 -17.013 1.00 92.06 163 GLU A N 1
ATOM 1268 C CA . GLU A 1 163 ? 9.391 -17.762 -16.032 1.00 92.06 163 GLU A CA 1
ATOM 1269 C C . GLU A 1 163 ? 9.951 -17.458 -14.637 1.00 92.06 163 GLU A C 1
ATOM 1271 O O . GLU A 1 163 ? 9.224 -17.504 -13.650 1.00 92.06 163 GLU A O 1
ATOM 1276 N N . LYS A 1 164 ? 11.207 -17.005 -14.558 1.00 90.81 164 LYS A N 1
ATOM 1277 C CA . LYS A 1 164 ? 11.816 -16.594 -13.287 1.00 90.81 164 LYS A CA 1
ATOM 1278 C C . LYS A 1 164 ? 11.107 -15.385 -12.667 1.00 90.81 164 LYS A C 1
ATOM 1280 O O . LYS A 1 164 ? 10.973 -15.299 -11.450 1.00 90.81 164 LYS A O 1
ATOM 1285 N N . GLY A 1 165 ? 10.635 -14.452 -13.495 1.00 90.56 165 GLY A N 1
ATOM 1286 C CA . GLY A 1 165 ? 9.793 -13.346 -13.048 1.00 90.56 165 GLY A CA 1
ATOM 1287 C C . GLY A 1 165 ? 8.484 -13.835 -12.432 1.00 90.56 165 GLY A C 1
ATOM 1288 O O . GLY A 1 165 ? 8.113 -13.376 -11.355 1.00 90.56 165 GLY A O 1
ATOM 1289 N N . LYS A 1 166 ? 7.815 -14.801 -13.070 1.00 93.62 166 LYS A N 1
ATOM 1290 C CA . LYS A 1 166 ? 6.584 -15.410 -12.544 1.00 93.62 166 LYS A CA 1
ATOM 1291 C C . LYS A 1 166 ? 6.820 -16.132 -11.220 1.00 93.62 166 LYS A C 1
ATOM 1293 O O . LYS A 1 166 ? 6.024 -15.942 -10.313 1.00 93.62 166 LYS A O 1
ATOM 1298 N N . GLU A 1 167 ? 7.914 -16.880 -11.078 1.00 93.44 167 GLU A N 1
ATOM 1299 C CA . GLU A 1 167 ? 8.278 -17.555 -9.819 1.00 93.44 167 GLU A CA 1
ATOM 1300 C C . GLU A 1 167 ? 8.452 -16.560 -8.659 1.00 93.44 167 GLU A C 1
ATOM 1302 O O . GLU A 1 167 ? 7.918 -16.770 -7.569 1.00 93.44 167 GLU A O 1
ATOM 1307 N N . ILE A 1 168 ? 9.149 -15.441 -8.897 1.00 91.69 168 ILE A N 1
ATOM 1308 C CA . ILE A 1 168 ? 9.318 -14.373 -7.896 1.00 91.69 168 ILE A CA 1
ATOM 1309 C C . ILE A 1 168 ? 7.959 -13.782 -7.502 1.00 91.69 168 ILE A C 1
ATOM 1311 O O . ILE A 1 168 ? 7.690 -13.565 -6.319 1.00 91.69 168 ILE A O 1
ATOM 1315 N N . LEU A 1 169 ? 7.095 -13.524 -8.486 1.00 94.19 169 LEU A N 1
ATOM 1316 C CA . LEU A 1 169 ? 5.764 -12.973 -8.238 1.00 94.19 169 LEU A CA 1
ATOM 1317 C C . LEU A 1 169 ? 4.832 -13.980 -7.555 1.00 94.19 169 LEU A C 1
ATOM 1319 O O . LEU A 1 169 ? 4.020 -13.572 -6.734 1.00 94.19 169 LEU A O 1
ATOM 1323 N N . ASP A 1 170 ? 4.959 -15.274 -7.834 1.00 93.44 170 ASP A N 1
ATOM 1324 C CA . ASP A 1 170 ? 4.187 -16.320 -7.163 1.00 93.44 170 ASP A CA 1
ATOM 1325 C C . ASP A 1 170 ? 4.549 -16.400 -5.674 1.00 93.44 170 ASP A C 1
ATOM 1327 O O . ASP A 1 170 ? 3.652 -16.400 -4.832 1.00 93.44 170 ASP A O 1
ATOM 1331 N N . ALA A 1 171 ? 5.840 -16.339 -5.328 1.00 91.81 171 ALA A N 1
ATOM 1332 C CA . ALA A 1 171 ? 6.273 -16.252 -3.931 1.00 91.81 171 ALA A CA 1
ATOM 1333 C C . ALA A 1 171 ? 5.747 -14.980 -3.237 1.00 91.81 171 ALA A C 1
ATOM 1335 O O . ALA A 1 171 ? 5.396 -14.996 -2.056 1.00 91.81 171 ALA A O 1
ATOM 1336 N N . LEU A 1 172 ? 5.658 -13.862 -3.965 1.00 92.31 172 LEU A N 1
ATOM 1337 C CA . LEU A 1 172 ? 5.050 -12.634 -3.452 1.00 92.31 172 LEU A CA 1
ATOM 1338 C C . LEU A 1 172 ? 3.542 -12.797 -3.211 1.00 92.31 172 LEU A C 1
ATOM 1340 O O . LEU A 1 172 ? 3.033 -12.357 -2.181 1.00 92.31 172 LEU A O 1
ATOM 1344 N N . VAL A 1 173 ? 2.834 -13.462 -4.124 1.00 91.94 173 VAL A N 1
ATOM 1345 C CA . VAL A 1 173 ? 1.404 -13.773 -3.985 1.00 91.94 173 VAL A CA 1
ATOM 1346 C C . VAL A 1 173 ? 1.146 -14.658 -2.765 1.00 91.94 173 VAL A C 1
ATOM 1348 O O . VAL A 1 173 ? 0.196 -14.406 -2.025 1.00 91.94 173 VAL A O 1
ATOM 1351 N N . GLU A 1 174 ? 2.005 -15.639 -2.491 1.00 90.44 174 GLU A N 1
ATOM 1352 C CA . GLU A 1 174 ? 1.907 -16.465 -1.281 1.00 90.44 174 GLU A CA 1
ATOM 1353 C C . GLU A 1 174 ? 2.021 -15.628 0.001 1.00 90.44 174 GLU A C 1
ATOM 1355 O O . GLU A 1 174 ? 1.219 -15.808 0.922 1.00 90.44 174 GLU A O 1
ATOM 1360 N N . LYS A 1 175 ? 2.940 -14.649 0.047 1.00 90.06 175 LYS A N 1
ATOM 1361 C CA . LYS A 1 175 ? 3.034 -13.704 1.176 1.00 90.06 175 LYS A CA 1
ATOM 1362 C C . LYS A 1 175 ? 1.743 -12.896 1.344 1.00 90.06 175 LYS A C 1
ATOM 1364 O O . LYS A 1 175 ? 1.261 -12.761 2.467 1.00 90.06 175 LYS A O 1
ATOM 1369 N N . ILE A 1 176 ? 1.164 -12.396 0.245 1.00 89.44 176 ILE A N 1
ATOM 1370 C CA . ILE A 1 176 ? -0.106 -11.645 0.265 1.00 89.44 176 ILE A CA 1
ATOM 1371 C C . ILE A 1 176 ? -1.230 -12.494 0.870 1.00 89.44 176 ILE A C 1
ATOM 1373 O O . ILE A 1 176 ? -1.992 -12.016 1.710 1.00 89.44 176 ILE A O 1
ATOM 1377 N N . ILE A 1 177 ? -1.328 -13.759 0.463 1.00 87.38 177 ILE A N 1
ATOM 1378 C CA . ILE A 1 177 ? -2.368 -14.676 0.942 1.00 87.38 177 ILE A CA 1
ATOM 1379 C C . ILE A 1 177 ? -2.165 -15.012 2.419 1.00 87.38 177 ILE A C 1
ATOM 1381 O O . ILE A 1 177 ? -3.124 -14.960 3.186 1.00 87.38 177 ILE A O 1
ATOM 1385 N N . SER A 1 178 ? -0.931 -15.300 2.835 1.00 87.50 178 SER A N 1
ATOM 1386 C CA . SER A 1 178 ? -0.617 -15.566 4.241 1.00 87.50 178 SER A CA 1
ATOM 1387 C C . SER A 1 178 ? -0.976 -14.375 5.136 1.00 87.50 178 SER A C 1
ATOM 1389 O O . SER A 1 178 ? -1.575 -14.554 6.198 1.00 87.50 178 SER A O 1
ATOM 1391 N N . GLU A 1 179 ? -0.645 -13.155 4.705 1.00 87.06 179 GLU A N 1
ATOM 1392 C CA . GLU A 1 179 ? -0.984 -11.936 5.443 1.00 87.06 179 GLU A CA 1
ATOM 1393 C C . GLU A 1 179 ? -2.499 -11.712 5.491 1.00 87.06 179 GLU A C 1
ATOM 1395 O O . GLU A 1 179 ? -3.057 -11.401 6.543 1.00 87.06 179 GLU A O 1
ATOM 1400 N N . ARG A 1 180 ? -3.201 -11.954 4.377 1.00 84.50 180 ARG A N 1
ATOM 1401 C CA . ARG A 1 180 ? -4.668 -11.931 4.337 1.00 84.50 180 ARG A CA 1
ATOM 1402 C C . ARG A 1 180 ? -5.257 -12.890 5.367 1.00 84.50 180 ARG A C 1
ATOM 1404 O O . ARG A 1 180 ? -6.115 -12.484 6.141 1.00 84.50 180 ARG A O 1
ATOM 1411 N N . GLU A 1 181 ? -4.833 -14.149 5.383 1.00 85.44 181 GLU A N 1
ATOM 1412 C CA . GLU A 1 181 ? -5.356 -15.145 6.324 1.00 85.44 181 GLU A CA 1
ATOM 1413 C C . GLU A 1 181 ? -5.098 -14.756 7.781 1.00 85.44 181 GLU A C 1
ATOM 1415 O O . GLU A 1 181 ? -5.948 -14.976 8.646 1.00 85.44 181 GLU A O 1
ATOM 1420 N N . HIS A 1 182 ? -3.937 -14.163 8.063 1.00 85.56 182 HIS A N 1
ATOM 1421 C CA . HIS A 1 182 ? -3.639 -13.618 9.379 1.00 85.56 182 HIS A CA 1
ATOM 1422 C C . HIS A 1 182 ? -4.598 -12.476 9.744 1.00 85.56 182 HIS A C 1
ATOM 1424 O O . HIS A 1 182 ? -5.228 -12.534 10.800 1.00 85.56 182 HIS A O 1
ATOM 1430 N N . CYS A 1 183 ? -4.800 -11.519 8.837 1.00 83.69 183 CYS A N 1
ATOM 1431 C CA . CYS A 1 183 ? -5.709 -10.390 9.020 1.00 83.69 183 CYS A CA 1
ATOM 1432 C C . CYS A 1 183 ? -7.171 -10.840 9.220 1.00 83.69 183 CYS A C 1
ATOM 1434 O O . CYS A 1 183 ? -7.859 -10.331 10.101 1.00 83.69 183 CYS A O 1
ATOM 1436 N N . VAL A 1 184 ? -7.635 -11.856 8.479 1.00 82.69 184 VAL A N 1
ATOM 1437 C CA . VAL A 1 184 ? -8.977 -12.449 8.649 1.00 82.69 184 VAL A CA 1
ATOM 1438 C C . VAL A 1 184 ? -9.160 -13.041 10.050 1.00 82.69 184 VAL A C 1
ATOM 1440 O O . VAL A 1 184 ? -10.228 -12.890 10.643 1.00 82.69 184 VAL A O 1
ATOM 1443 N N . ARG A 1 185 ? -8.128 -13.697 10.601 1.00 83.12 185 ARG A N 1
ATOM 1444 C CA . ARG A 1 185 ? -8.171 -14.247 11.967 1.00 83.12 185 ARG A CA 1
ATOM 1445 C C . ARG A 1 185 ? -8.179 -13.154 13.036 1.00 83.12 185 ARG A C 1
ATOM 1447 O O . ARG A 1 185 ? -8.869 -13.309 14.039 1.00 83.12 185 ARG A O 1
ATOM 1454 N N . GLU A 1 186 ? -7.436 -12.067 12.831 1.00 80.44 186 GLU A N 1
ATOM 1455 C CA . GLU A 1 186 ? -7.410 -10.920 13.753 1.00 80.44 186 GLU A CA 1
ATOM 1456 C C . GLU A 1 186 ? -8.697 -10.073 13.681 1.00 80.44 186 GLU A C 1
ATOM 1458 O O . GLU A 1 186 ? -9.103 -9.470 14.677 1.00 80.44 186 GLU A O 1
ATOM 1463 N N . HIS A 1 187 ? -9.367 -10.049 12.525 1.00 79.88 187 HIS A N 1
ATOM 1464 C CA . HIS A 1 187 ? -10.523 -9.193 12.251 1.00 79.88 187 HIS A CA 1
ATOM 1465 C C . HIS A 1 187 ? -11.706 -9.977 11.644 1.00 79.88 187 HIS A C 1
ATOM 1467 O O . HIS A 1 187 ? -12.088 -9.748 10.492 1.00 79.88 187 HIS A O 1
ATOM 1473 N N . PRO A 1 188 ? -12.336 -10.893 12.405 1.00 78.44 188 PRO A N 1
ATOM 1474 C CA . PRO A 1 188 ? -13.435 -11.706 11.893 1.00 78.44 188 PRO A CA 1
ATOM 1475 C C . PRO A 1 188 ? -14.643 -10.846 11.486 1.00 78.44 188 PRO A C 1
ATOM 1477 O O . PRO A 1 188 ? -15.048 -9.932 12.206 1.00 78.44 188 PRO A O 1
ATOM 1480 N N . GLY A 1 189 ? -15.236 -11.157 10.328 1.00 77.56 189 GLY A N 1
ATOM 1481 C CA . GLY A 1 189 ? -16.418 -10.469 9.788 1.00 77.56 189 GLY A CA 1
ATOM 1482 C C . GLY A 1 189 ? -16.147 -9.095 9.161 1.00 77.56 189 GLY A C 1
ATOM 1483 O O . GLY A 1 189 ? -17.091 -8.415 8.764 1.00 77.56 189 GLY A O 1
ATOM 1484 N N . LYS A 1 190 ? -14.880 -8.678 9.073 1.00 81.19 190 LYS A N 1
ATOM 1485 C CA . LYS A 1 190 ? -14.457 -7.448 8.395 1.00 81.19 190 LYS A CA 1
ATOM 1486 C C . LYS A 1 190 ? -14.129 -7.713 6.929 1.00 81.19 190 LYS A C 1
ATOM 1488 O O . LYS A 1 190 ? -13.719 -8.819 6.571 1.00 81.19 190 LYS A O 1
ATOM 1493 N N . THR A 1 191 ? -14.300 -6.697 6.085 1.00 84.75 191 THR A N 1
ATOM 1494 C CA . THR A 1 191 ? -13.826 -6.762 4.696 1.00 84.75 191 THR A CA 1
ATOM 1495 C C . THR A 1 191 ? -12.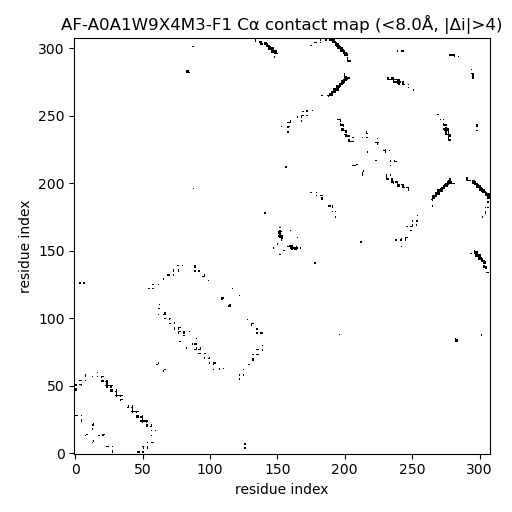329 -6.507 4.707 1.00 84.75 191 THR A C 1
ATOM 1497 O O . THR A 1 191 ? -11.879 -5.499 5.248 1.00 84.75 191 THR A O 1
ATOM 1500 N N . ILE A 1 192 ? -11.550 -7.409 4.121 1.00 85.94 192 ILE A N 1
ATOM 1501 C CA . ILE A 1 192 ? -10.098 -7.257 4.041 1.00 85.94 192 ILE A CA 1
ATOM 1502 C C . ILE A 1 192 ? -9.743 -6.735 2.655 1.00 85.94 192 ILE A C 1
ATOM 1504 O O . ILE A 1 192 ? -9.990 -7.408 1.651 1.00 85.94 192 ILE A O 1
ATOM 1508 N N . ILE A 1 193 ? -9.161 -5.537 2.609 1.00 89.00 193 ILE A N 1
ATOM 1509 C CA . ILE A 1 193 ? -8.681 -4.914 1.377 1.00 89.00 193 ILE A CA 1
ATOM 1510 C C . ILE A 1 193 ? -7.162 -4.981 1.339 1.00 89.00 193 ILE A C 1
ATOM 1512 O O . ILE A 1 193 ? -6.492 -4.428 2.213 1.00 89.00 193 ILE A O 1
ATOM 1516 N N . THR A 1 194 ? -6.620 -5.608 0.301 1.00 89.94 194 THR A N 1
ATOM 1517 C CA . THR A 1 194 ? -5.190 -5.556 -0.006 1.00 89.94 194 THR A CA 1
ATOM 1518 C C . THR A 1 194 ? -4.971 -4.592 -1.160 1.00 89.94 194 THR A C 1
ATOM 1520 O O . THR A 1 194 ? -5.511 -4.799 -2.246 1.00 89.94 194 THR A O 1
ATOM 1523 N N . LYS A 1 195 ? -4.159 -3.554 -0.938 1.00 92.50 195 LYS A N 1
ATOM 1524 C CA . LYS A 1 195 ? -3.719 -2.652 -2.002 1.00 92.50 195 LYS A CA 1
ATOM 1525 C C . LYS A 1 195 ? -2.405 -3.156 -2.587 1.00 92.50 195 LYS A C 1
ATOM 1527 O O . LYS A 1 195 ? -1.481 -3.447 -1.833 1.00 92.50 195 LYS A O 1
ATOM 1532 N N . VAL A 1 196 ? -2.309 -3.224 -3.912 1.00 94.38 196 VAL A N 1
ATOM 1533 C CA . VAL A 1 196 ? -1.091 -3.572 -4.654 1.00 94.38 196 VAL A CA 1
ATOM 1534 C C . VAL A 1 196 ? -0.790 -2.474 -5.663 1.00 94.38 196 VAL A C 1
ATOM 1536 O O . VAL A 1 196 ? -1.531 -2.270 -6.622 1.00 94.38 196 VAL A O 1
ATOM 1539 N N . LYS A 1 197 ? 0.324 -1.773 -5.478 1.00 96.19 197 LYS A N 1
ATOM 1540 C CA . LYS A 1 197 ? 0.797 -0.756 -6.416 1.00 96.19 197 LYS A CA 1
ATOM 1541 C C . LYS A 1 197 ? 2.065 -1.223 -7.109 1.00 96.19 197 LYS A C 1
ATOM 1543 O O . LYS A 1 197 ? 3.029 -1.556 -6.430 1.00 96.19 197 LYS A O 1
ATOM 1548 N N . ALA A 1 198 ? 2.100 -1.196 -8.438 1.00 96.56 198 ALA A N 1
ATOM 1549 C CA . ALA A 1 198 ? 3.309 -1.480 -9.207 1.00 96.56 198 ALA A CA 1
ATOM 1550 C C . ALA A 1 198 ? 3.792 -0.229 -9.948 1.00 96.56 198 ALA A C 1
ATOM 1552 O O . ALA A 1 198 ? 3.043 0.390 -10.708 1.00 96.56 198 ALA A O 1
ATOM 1553 N N . VAL A 1 199 ? 5.063 0.121 -9.760 1.00 96.88 199 VAL A N 1
ATOM 1554 C CA . VAL A 1 199 ? 5.706 1.254 -10.424 1.00 96.88 199 VAL A CA 1
ATOM 1555 C C . VAL A 1 199 ? 6.879 0.777 -11.266 1.00 96.88 199 VAL A C 1
ATOM 1557 O O . VAL A 1 199 ? 7.878 0.275 -10.752 1.00 96.88 199 VAL A O 1
ATOM 1560 N N . GLY A 1 200 ? 6.757 0.943 -12.579 1.00 95.44 200 GLY A N 1
ATOM 1561 C CA . GLY A 1 200 ? 7.792 0.567 -13.531 1.00 95.44 200 GLY A CA 1
ATOM 1562 C C . GLY A 1 200 ? 8.752 1.712 -13.831 1.00 95.44 200 GLY A C 1
ATOM 1563 O O . GLY A 1 200 ? 8.343 2.869 -13.976 1.00 95.44 200 GLY A O 1
ATOM 1564 N N . TYR A 1 201 ? 10.015 1.353 -14.046 1.00 95.12 201 TYR A N 1
ATOM 1565 C CA . TYR A 1 201 ? 11.094 2.256 -14.431 1.00 95.12 201 TYR A CA 1
ATOM 1566 C C . TYR A 1 201 ? 11.904 1.698 -15.603 1.00 95.12 201 TYR A C 1
ATOM 1568 O O . TYR A 1 201 ? 11.970 0.484 -15.830 1.00 95.12 201 TYR A O 1
ATOM 1576 N N . THR A 1 202 ? 12.527 2.596 -16.362 1.00 92.94 202 THR A N 1
ATOM 1577 C CA . THR A 1 202 ? 13.443 2.250 -17.451 1.00 92.94 202 THR A CA 1
ATOM 1578 C C . THR A 1 202 ? 14.712 3.094 -17.403 1.00 92.94 202 THR A C 1
ATOM 1580 O O . THR A 1 202 ? 14.759 4.197 -16.849 1.00 92.94 202 THR A O 1
ATOM 1583 N N . ASP A 1 203 ? 15.748 2.596 -18.069 1.00 90.94 203 ASP A N 1
ATOM 1584 C CA . ASP A 1 203 ? 16.947 3.371 -18.360 1.00 90.94 203 ASP A CA 1
ATOM 1585 C C . ASP A 1 203 ? 16.693 4.399 -19.489 1.00 90.94 203 ASP A C 1
ATOM 1587 O O . ASP A 1 203 ? 15.551 4.706 -19.839 1.00 90.94 203 ASP A O 1
ATOM 1591 N N . GLN A 1 204 ? 17.754 5.014 -20.012 1.00 92.12 204 GLN A N 1
ATOM 1592 C CA . GLN A 1 204 ? 17.691 6.027 -21.075 1.00 92.12 204 GLN A CA 1
ATOM 1593 C C . GLN A 1 204 ? 18.166 5.487 -22.425 1.00 92.12 204 GLN A C 1
ATOM 1595 O O . GLN A 1 204 ? 18.625 6.263 -23.277 1.00 92.12 204 GLN A O 1
ATOM 1600 N N . LEU A 1 205 ? 18.093 4.173 -22.633 1.00 91.12 205 LEU A N 1
ATOM 1601 C CA . LEU A 1 205 ? 18.451 3.588 -23.914 1.00 91.12 205 LEU A CA 1
ATOM 1602 C C . LEU A 1 205 ? 17.414 3.928 -24.984 1.00 91.12 205 LEU A C 1
ATOM 1604 O O . LEU A 1 205 ? 16.227 4.134 -24.721 1.00 91.12 205 LEU A O 1
ATOM 1608 N N . TYR A 1 206 ? 17.902 4.046 -26.216 1.00 90.12 206 TYR A N 1
ATOM 1609 C CA . TYR A 1 206 ? 17.061 4.258 -27.384 1.00 90.12 206 TYR A CA 1
ATOM 1610 C C . TYR A 1 206 ? 16.493 2.935 -27.882 1.00 90.12 206 TYR A C 1
ATOM 1612 O O . TYR A 1 206 ? 17.126 1.884 -27.792 1.00 90.12 206 TYR A O 1
ATOM 1620 N N . PHE A 1 207 ? 15.304 3.017 -28.466 1.00 90.00 207 PHE A N 1
ATOM 1621 C CA . PHE A 1 207 ? 14.669 1.891 -29.127 1.00 90.00 207 PHE A CA 1
ATOM 1622 C C . PHE A 1 207 ? 15.153 1.789 -30.567 1.00 90.00 207 PHE A C 1
ATOM 1624 O O . PHE A 1 207 ? 15.263 2.800 -31.265 1.00 90.00 207 PHE A O 1
ATOM 1631 N N . VAL A 1 208 ? 15.369 0.559 -31.028 1.00 87.75 208 VAL A N 1
ATOM 1632 C CA . VAL A 1 208 ? 15.564 0.292 -32.453 1.00 87.75 208 VAL A CA 1
ATOM 1633 C C . VAL A 1 208 ? 14.232 0.560 -33.175 1.00 87.75 208 VAL A C 1
ATOM 1635 O O . VAL A 1 208 ? 13.210 -0.016 -32.773 1.00 87.75 208 VAL A O 1
ATOM 1638 N N . PRO A 1 209 ? 14.207 1.442 -34.196 1.00 85.88 209 PRO A N 1
ATOM 1639 C CA . PRO A 1 209 ? 12.993 1.757 -34.947 1.00 85.88 209 PRO A CA 1
ATOM 1640 C C . PRO A 1 209 ? 12.327 0.519 -35.558 1.00 85.88 209 PRO A C 1
ATOM 1642 O O . PRO A 1 209 ? 12.978 -0.490 -35.813 1.00 85.88 209 PRO A O 1
ATOM 1645 N N . ASP A 1 210 ? 11.013 0.604 -35.774 1.00 84.25 210 ASP A N 1
ATOM 1646 C CA . ASP A 1 210 ? 10.187 -0.379 -36.497 1.00 84.25 210 ASP A CA 1
ATOM 1647 C C . ASP A 1 210 ? 10.158 -1.814 -35.952 1.00 84.25 210 ASP A C 1
ATOM 1649 O O . ASP A 1 210 ? 9.524 -2.694 -36.550 1.00 84.25 210 ASP A O 1
ATOM 1653 N N . THR A 1 211 ? 10.744 -2.038 -34.775 1.00 88.75 211 THR A N 1
ATOM 1654 C CA . THR A 1 211 ? 10.655 -3.304 -34.044 1.00 88.75 211 THR A CA 1
ATOM 1655 C C . THR A 1 211 ? 9.223 -3.596 -33.579 1.00 88.75 211 THR A C 1
ATOM 1657 O O . THR A 1 211 ? 8.445 -2.666 -33.328 1.00 88.75 211 THR A O 1
ATOM 1660 N N . PRO A 1 212 ? 8.852 -4.880 -33.398 1.00 88.56 212 PRO A N 1
ATOM 1661 C CA . PRO A 1 212 ? 7.544 -5.254 -32.859 1.00 88.56 212 PRO A CA 1
ATOM 1662 C C . PRO A 1 212 ? 7.228 -4.569 -31.524 1.00 88.56 212 PRO A C 1
ATOM 1664 O O . PRO A 1 212 ? 6.119 -4.069 -31.344 1.00 88.56 212 PRO A O 1
ATOM 1667 N N . LEU A 1 213 ? 8.221 -4.466 -30.630 1.00 87.94 213 LEU A N 1
ATOM 1668 C CA . LEU A 1 213 ? 8.080 -3.773 -29.350 1.00 87.94 213 LEU A CA 1
ATOM 1669 C C . LEU A 1 213 ? 7.679 -2.307 -29.550 1.00 87.94 213 LEU A C 1
ATOM 1671 O O . LEU A 1 213 ? 6.700 -1.866 -28.958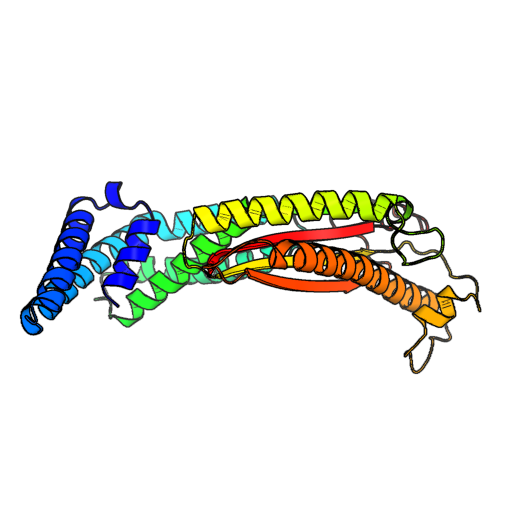 1.00 87.94 213 LEU A O 1
ATOM 1675 N N . VAL A 1 214 ? 8.372 -1.560 -30.418 1.00 89.69 214 VAL A N 1
ATOM 1676 C CA . VAL A 1 214 ? 8.038 -0.149 -30.687 1.00 89.69 214 VAL A CA 1
ATOM 1677 C C . VAL A 1 214 ? 6.619 -0.008 -31.228 1.00 89.69 214 VAL A C 1
ATOM 1679 O O . VAL A 1 214 ? 5.891 0.879 -30.788 1.00 89.69 214 VAL A O 1
ATOM 1682 N N . ARG A 1 215 ? 6.189 -0.896 -32.132 1.00 89.31 215 ARG A N 1
ATOM 1683 C CA . ARG A 1 215 ? 4.817 -0.874 -32.670 1.00 89.31 215 ARG A CA 1
ATOM 1684 C C . ARG A 1 215 ? 3.767 -1.128 -31.590 1.00 89.31 215 ARG A C 1
ATOM 1686 O O . ARG A 1 215 ? 2.696 -0.533 -31.642 1.00 89.31 215 ARG A O 1
ATOM 1693 N N . ILE A 1 216 ? 4.060 -2.006 -30.629 1.00 89.75 216 ILE A N 1
ATOM 1694 C CA . ILE A 1 216 ? 3.170 -2.300 -29.500 1.00 89.75 216 ILE A CA 1
ATOM 1695 C C . ILE A 1 216 ? 3.119 -1.117 -28.528 1.00 89.75 216 ILE A C 1
ATOM 1697 O O . ILE A 1 216 ? 2.029 -0.686 -28.170 1.00 89.75 216 ILE A O 1
ATOM 1701 N N . LEU A 1 217 ? 4.269 -0.556 -28.151 1.00 89.81 217 LEU A N 1
ATOM 1702 C CA . LEU A 1 217 ? 4.345 0.588 -27.233 1.00 89.81 217 LEU A CA 1
ATOM 1703 C C . LEU A 1 217 ? 3.724 1.860 -27.824 1.00 89.81 217 LEU A C 1
ATOM 1705 O O . LEU A 1 217 ? 3.174 2.679 -27.100 1.00 89.81 217 LEU A O 1
ATOM 1709 N N . ALA A 1 218 ? 3.797 2.023 -29.145 1.00 89.44 218 ALA A N 1
ATOM 1710 C CA . ALA A 1 218 ? 3.160 3.121 -29.863 1.00 89.44 218 ALA A CA 1
ATOM 1711 C C . ALA A 1 218 ? 1.667 2.884 -30.145 1.00 89.44 218 ALA A C 1
ATOM 1713 O O . ALA A 1 218 ? 0.993 3.775 -30.666 1.00 89.44 218 ALA A O 1
ATOM 1714 N N . ARG A 1 219 ? 1.135 1.690 -29.857 1.00 84.75 219 ARG A N 1
ATOM 1715 C CA . ARG A 1 219 ? -0.251 1.340 -30.176 1.00 84.75 219 ARG A CA 1
ATOM 1716 C C . ARG A 1 219 ? -1.200 2.200 -29.340 1.00 84.75 219 ARG A C 1
ATOM 1718 O O . ARG A 1 219 ? -1.104 2.232 -28.120 1.00 84.75 219 ARG A O 1
ATOM 1725 N N . GLY A 1 220 ? -2.120 2.895 -30.006 1.00 67.50 220 GLY A N 1
ATOM 1726 C CA . GLY A 1 220 ? -3.045 3.834 -29.360 1.00 67.50 220 GLY A CA 1
ATOM 1727 C C . GLY A 1 220 ? -2.479 5.245 -29.162 1.00 67.50 220 GLY A C 1
ATOM 1728 O O . GLY A 1 220 ? -3.231 6.153 -28.818 1.00 67.50 220 GLY A O 1
ATOM 1729 N N . ALA A 1 221 ? -1.192 5.475 -29.447 1.00 77.00 221 ALA A N 1
ATOM 1730 C CA . ALA A 1 221 ? -0.653 6.823 -29.531 1.00 77.00 221 ALA A CA 1
ATOM 1731 C C . ALA A 1 221 ? -1.122 7.461 -30.846 1.00 77.00 221 ALA A C 1
ATOM 1733 O O . ALA A 1 221 ? -0.709 7.036 -31.923 1.00 77.00 221 ALA A O 1
ATOM 1734 N N . GLY A 1 222 ? -1.966 8.495 -30.774 1.00 71.25 222 GLY A N 1
ATOM 1735 C CA . GLY A 1 222 ? -2.421 9.214 -31.974 1.00 71.25 222 GLY A CA 1
ATOM 1736 C C . GLY A 1 222 ? -1.265 9.804 -32.798 1.00 71.25 222 GLY A C 1
ATOM 1737 O O . GLY A 1 222 ? -1.371 9.949 -34.011 1.00 71.25 222 GLY A O 1
ATOM 1738 N N . HIS A 1 223 ? -0.134 10.106 -32.149 1.00 79.00 223 HIS A N 1
ATOM 1739 C CA . HIS A 1 223 ? 1.079 10.609 -32.786 1.00 79.00 223 HIS A CA 1
ATOM 1740 C C . HIS A 1 223 ? 2.325 10.249 -31.956 1.00 79.00 223 HIS A C 1
ATOM 1742 O O . HIS A 1 223 ? 2.398 10.554 -30.767 1.00 79.00 223 HIS A O 1
ATOM 1748 N N . LEU A 1 224 ? 3.338 9.654 -32.599 1.00 86.75 224 LEU A N 1
ATOM 1749 C CA . LEU A 1 224 ? 4.668 9.470 -32.008 1.00 86.75 224 LEU A CA 1
ATOM 1750 C C . LEU A 1 224 ? 5.509 10.749 -32.137 1.00 86.75 224 LEU A C 1
ATOM 1752 O O . LEU A 1 224 ? 5.686 11.225 -33.267 1.00 86.75 224 LEU A O 1
ATOM 1756 N N . PRO A 1 225 ? 6.130 11.251 -31.050 1.00 90.69 225 PRO A N 1
ATOM 1757 C CA . PRO A 1 225 ? 6.976 12.438 -31.112 1.00 90.69 225 PRO A CA 1
ATOM 1758 C C . PRO A 1 225 ? 8.033 12.351 -32.223 1.00 90.69 225 PRO A C 1
ATOM 1760 O O . PRO A 1 225 ? 8.663 11.310 -32.441 1.00 90.69 225 PRO A O 1
ATOM 1763 N N . ARG A 1 226 ? 8.237 13.455 -32.954 1.00 89.12 226 ARG A N 1
ATOM 1764 C CA . ARG A 1 226 ? 9.221 13.514 -34.054 1.00 89.12 226 ARG A CA 1
ATOM 1765 C C . ARG A 1 226 ? 10.657 13.614 -33.541 1.00 89.12 226 ARG A C 1
ATOM 1767 O O . ARG A 1 226 ? 11.549 12.988 -34.101 1.00 89.12 226 ARG A O 1
ATOM 1774 N N . LYS A 1 227 ? 10.877 14.371 -32.462 1.00 93.38 227 LYS A N 1
ATOM 1775 C CA . LYS A 1 227 ? 12.199 14.538 -31.844 1.00 93.38 227 LYS A CA 1
ATOM 1776 C C . LYS A 1 227 ? 12.640 13.226 -31.193 1.00 93.38 227 LYS A C 1
ATOM 1778 O O . LYS A 1 227 ? 11.913 12.688 -30.360 1.00 93.38 227 LYS A O 1
ATOM 1783 N N . ALA A 1 228 ? 13.843 12.753 -31.524 1.00 89.56 228 ALA A N 1
ATOM 1784 C CA . ALA A 1 228 ? 14.367 11.467 -31.055 1.00 89.56 228 ALA A CA 1
ATOM 1785 C C . ALA A 1 228 ? 14.339 11.325 -29.522 1.00 89.56 228 ALA A C 1
ATOM 1787 O O . ALA A 1 228 ? 13.872 10.311 -29.009 1.00 89.56 228 ALA A O 1
ATOM 1788 N N . SER A 1 229 ? 14.751 12.363 -28.787 1.00 92.81 229 SER A N 1
ATOM 1789 C CA . SER A 1 229 ? 14.751 12.353 -27.317 1.00 92.81 229 SER A CA 1
ATOM 1790 C C . SER A 1 229 ? 13.340 12.263 -26.723 1.00 92.81 229 SER A C 1
ATOM 1792 O O . SER A 1 229 ? 13.105 11.491 -25.801 1.00 92.81 229 SER A O 1
ATOM 1794 N N . ALA A 1 230 ? 12.382 13.012 -27.280 1.00 93.00 230 ALA A N 1
ATOM 1795 C CA . ALA A 1 230 ? 10.991 12.991 -26.827 1.00 93.00 230 ALA A CA 1
ATOM 1796 C C . ALA A 1 230 ? 10.318 11.649 -27.153 1.00 93.00 230 ALA A C 1
ATOM 1798 O O . ALA A 1 230 ? 9.555 11.120 -26.349 1.00 93.00 230 ALA A O 1
ATOM 1799 N N . ARG A 1 231 ? 10.638 11.067 -28.315 1.00 93.19 231 ARG A N 1
ATOM 1800 C CA . ARG A 1 231 ? 10.160 9.738 -28.708 1.00 93.19 231 ARG A CA 1
ATOM 1801 C C . ARG A 1 231 ? 10.679 8.664 -27.760 1.00 93.19 231 ARG A C 1
ATOM 1803 O O . ARG A 1 231 ? 9.899 7.826 -27.327 1.00 93.19 231 ARG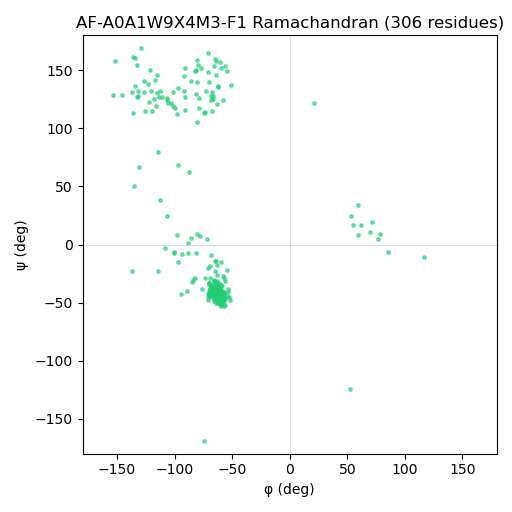 A O 1
ATOM 1810 N N . ARG A 1 232 ? 11.972 8.704 -27.426 1.00 93.75 232 ARG A N 1
ATOM 1811 C CA . ARG A 1 232 ? 12.588 7.784 -26.464 1.00 93.75 232 ARG A CA 1
ATOM 1812 C C . ARG A 1 232 ? 11.882 7.849 -25.111 1.00 93.75 232 ARG A C 1
ATOM 1814 O O . ARG A 1 232 ? 11.414 6.822 -24.641 1.00 93.75 232 ARG A O 1
ATOM 1821 N N . GLN A 1 233 ? 11.733 9.050 -24.549 1.00 94.50 233 GLN A N 1
ATOM 1822 C CA . GLN A 1 233 ? 11.059 9.264 -23.263 1.00 94.50 233 GLN A CA 1
ATOM 1823 C C . GLN A 1 233 ? 9.618 8.751 -23.265 1.00 94.50 233 GLN A C 1
ATOM 1825 O O . GLN A 1 233 ? 9.194 8.104 -22.310 1.00 94.50 233 GLN A O 1
ATOM 1830 N N . PHE A 1 234 ? 8.880 9.005 -24.349 1.00 94.25 234 PHE A N 1
ATOM 1831 C CA . PHE A 1 234 ? 7.528 8.487 -24.533 1.00 94.25 234 PHE A CA 1
ATOM 1832 C C . PHE A 1 234 ? 7.502 6.952 -24.518 1.00 94.25 234 PHE A C 1
ATOM 1834 O O . PHE A 1 234 ? 6.788 6.358 -23.715 1.00 94.25 234 PHE A O 1
ATOM 1841 N N . LEU A 1 235 ? 8.323 6.308 -25.352 1.00 93.88 235 LEU A N 1
ATOM 1842 C CA . LEU A 1 235 ? 8.372 4.848 -25.449 1.00 93.88 235 LEU A CA 1
ATOM 1843 C C . LEU A 1 235 ? 8.839 4.196 -24.140 1.00 93.88 235 LEU A C 1
ATOM 1845 O O . LEU A 1 235 ? 8.278 3.184 -23.734 1.00 93.88 235 LEU A O 1
ATOM 1849 N N . ASN A 1 236 ? 9.806 4.798 -23.448 1.00 94.12 236 ASN A N 1
ATOM 1850 C CA . ASN A 1 236 ? 10.276 4.349 -22.138 1.00 94.12 236 ASN A CA 1
ATOM 1851 C C . ASN A 1 236 ? 9.181 4.446 -21.070 1.00 94.12 236 ASN A C 1
ATOM 1853 O O . ASN A 1 236 ? 8.996 3.516 -20.285 1.00 94.12 236 ASN A O 1
ATOM 1857 N N . ARG A 1 237 ? 8.385 5.522 -21.083 1.00 94.50 237 ARG A N 1
ATOM 1858 C CA . ARG A 1 237 ? 7.205 5.638 -20.219 1.00 94.50 237 ARG A CA 1
ATOM 1859 C C . ARG A 1 237 ? 6.198 4.521 -20.500 1.00 94.50 237 ARG A C 1
ATOM 1861 O O . ARG A 1 237 ? 5.822 3.820 -19.564 1.00 94.50 237 ARG A O 1
ATOM 1868 N N . CYS A 1 238 ? 5.840 4.292 -21.763 1.00 93.94 238 CYS A N 1
ATOM 1869 C CA . CYS A 1 238 ? 4.933 3.205 -22.144 1.00 93.94 238 CYS A CA 1
ATOM 1870 C C . CYS A 1 238 ? 5.479 1.826 -21.741 1.00 93.94 238 CYS A C 1
ATOM 1872 O O . CYS A 1 238 ? 4.745 1.021 -21.177 1.00 93.94 238 CYS A O 1
ATOM 1874 N N . LEU A 1 239 ? 6.770 1.557 -21.973 1.00 93.25 239 LEU A N 1
ATOM 1875 C CA . LEU A 1 239 ? 7.403 0.287 -21.602 1.00 93.25 239 LEU A CA 1
ATOM 1876 C C . LEU A 1 239 ? 7.317 0.044 -20.096 1.00 93.25 239 LEU A C 1
ATOM 1878 O O . LEU A 1 239 ? 6.943 -1.044 -19.663 1.00 93.25 239 LEU A O 1
ATOM 1882 N N . SER A 1 240 ? 7.647 1.065 -19.308 1.00 94.44 240 SER A N 1
ATOM 1883 C CA . SER A 1 240 ? 7.587 0.991 -17.852 1.00 94.44 240 SER A CA 1
ATOM 1884 C C . SER A 1 240 ? 6.167 0.713 -17.338 1.00 94.44 240 SER A C 1
ATOM 1886 O O . SER A 1 240 ? 5.983 -0.104 -16.441 1.00 94.44 240 SER A O 1
ATOM 1888 N N . GLU A 1 241 ? 5.149 1.310 -17.963 1.00 95.06 241 GLU A N 1
ATOM 1889 C CA . GLU A 1 241 ? 3.741 1.088 -17.624 1.00 95.06 241 GLU A CA 1
ATOM 1890 C C . GLU A 1 241 ? 3.279 -0.323 -18.000 1.00 95.06 241 GLU A C 1
ATOM 1892 O O . GLU A 1 241 ? 2.616 -0.994 -17.215 1.00 95.06 241 GLU A O 1
ATOM 1897 N N . PHE A 1 242 ? 3.674 -0.814 -19.178 1.00 94.06 242 PHE A N 1
ATOM 1898 C CA . PHE A 1 242 ? 3.323 -2.159 -19.640 1.00 94.06 242 PHE A CA 1
ATOM 1899 C C . PHE A 1 242 ? 3.944 -3.236 -18.749 1.00 94.06 242 PHE A C 1
ATOM 1901 O O . PHE A 1 242 ? 3.306 -4.251 -18.478 1.00 94.06 242 PHE A O 1
ATOM 1908 N N . ARG A 1 243 ? 5.161 -2.996 -18.251 1.00 93.75 243 ARG A N 1
ATOM 1909 C CA . ARG A 1 243 ? 5.824 -3.853 -17.262 1.00 93.75 243 ARG A CA 1
ATOM 1910 C C . ARG A 1 243 ? 5.090 -3.865 -15.924 1.00 93.75 243 ARG A C 1
ATOM 1912 O O . ARG A 1 243 ? 4.804 -4.944 -15.414 1.00 93.75 243 ARG A O 1
ATOM 1919 N N . ALA A 1 244 ? 4.722 -2.695 -15.396 1.00 95.25 244 ALA A N 1
ATOM 1920 C CA . ALA A 1 244 ? 3.909 -2.600 -14.181 1.00 95.25 244 ALA A CA 1
ATOM 1921 C C . ALA A 1 244 ? 2.560 -3.322 -14.346 1.00 95.25 244 ALA A C 1
ATOM 1923 O O . ALA A 1 244 ? 2.142 -4.080 -13.474 1.00 95.25 244 ALA A O 1
ATOM 1924 N N . LYS A 1 245 ? 1.918 -3.167 -15.510 1.00 95.44 245 LYS A N 1
ATOM 1925 C CA . LYS A 1 245 ? 0.673 -3.859 -15.852 1.00 95.44 245 LYS A CA 1
ATOM 1926 C C . LYS A 1 245 ? 0.834 -5.378 -15.909 1.00 95.44 245 LYS A C 1
ATOM 1928 O O . LYS A 1 245 ? -0.045 -6.087 -15.438 1.00 95.44 245 LYS A O 1
ATOM 1933 N N . ALA A 1 246 ? 1.926 -5.882 -16.483 1.00 94.56 246 ALA A N 1
ATOM 1934 C CA . ALA A 1 246 ? 2.188 -7.318 -16.538 1.00 94.56 246 ALA A CA 1
ATOM 1935 C C . ALA A 1 246 ? 2.375 -7.914 -15.133 1.00 94.56 246 ALA A C 1
ATOM 1937 O O . ALA A 1 246 ? 1.823 -8.972 -14.844 1.00 94.56 246 ALA A O 1
ATOM 1938 N N . VAL A 1 247 ? 3.087 -7.202 -14.252 1.00 95.31 247 VAL A N 1
ATOM 1939 C CA . VAL A 1 247 ? 3.248 -7.574 -12.838 1.00 95.31 247 VAL A CA 1
ATOM 1940 C C . VAL A 1 247 ? 1.898 -7.634 -12.121 1.00 95.31 247 VAL A C 1
ATOM 1942 O O . VAL A 1 247 ? 1.580 -8.660 -11.525 1.00 95.31 247 VAL A O 1
ATOM 1945 N N . ILE A 1 248 ? 1.085 -6.573 -12.211 1.00 95.19 248 ILE A N 1
ATOM 1946 C CA . ILE A 1 248 ? -0.239 -6.542 -11.568 1.00 95.19 248 ILE A CA 1
ATOM 1947 C C . ILE A 1 248 ? -1.143 -7.637 -12.123 1.00 95.19 248 ILE A C 1
ATOM 1949 O O . ILE A 1 248 ? -1.706 -8.393 -11.342 1.00 95.19 248 ILE A O 1
ATOM 1953 N N . GLY A 1 249 ? -1.230 -7.774 -13.448 1.00 95.38 249 GLY A N 1
ATOM 1954 C CA . GLY A 1 249 ? -2.100 -8.769 -14.071 1.00 95.38 249 GLY A CA 1
ATOM 1955 C C . GLY A 1 249 ? -1.761 -10.200 -13.647 1.00 95.38 249 GLY A C 1
ATOM 1956 O O . GLY A 1 249 ? -2.665 -11.006 -13.438 1.00 95.38 249 GLY A O 1
ATOM 1957 N N . HIS A 1 250 ? -0.473 -10.513 -13.452 1.00 95.12 250 HIS A N 1
ATOM 1958 C CA . HIS A 1 250 ? -0.064 -11.806 -12.895 1.00 95.12 250 HIS A CA 1
ATOM 1959 C C . HIS A 1 250 ? -0.524 -11.962 -11.442 1.00 95.12 250 HIS A C 1
ATOM 1961 O O . HIS A 1 250 ? -1.155 -12.963 -11.113 1.00 95.12 250 HIS A O 1
ATOM 1967 N N . ILE A 1 251 ? -0.279 -10.964 -10.585 1.00 93.44 251 ILE A N 1
ATOM 1968 C CA . ILE A 1 251 ? -0.714 -10.982 -9.177 1.00 93.44 251 ILE A CA 1
ATOM 1969 C C . ILE A 1 251 ? -2.239 -11.164 -9.074 1.00 93.44 251 ILE A C 1
ATOM 1971 O O . ILE A 1 251 ? -2.701 -12.051 -8.358 1.00 93.44 251 ILE A O 1
ATOM 1975 N N . GLU A 1 252 ? -3.026 -10.389 -9.825 1.00 93.31 252 GLU A N 1
ATOM 1976 C CA . GLU A 1 252 ? -4.493 -10.468 -9.850 1.00 93.31 252 GLU A CA 1
ATOM 1977 C C . GLU A 1 252 ? -4.994 -11.849 -10.273 1.00 93.31 252 GLU A C 1
ATOM 1979 O O . GLU A 1 252 ? -5.866 -12.429 -9.617 1.00 93.31 252 GLU A O 1
ATOM 1984 N N . GLN A 1 253 ? -4.431 -12.392 -11.358 1.00 92.00 253 GLN A N 1
ATOM 1985 C CA . GLN A 1 253 ? -4.803 -13.703 -11.879 1.00 92.00 253 GLN A CA 1
ATOM 1986 C C . GLN A 1 253 ? -4.539 -14.802 -10.844 1.00 92.00 253 GLN A C 1
ATOM 1988 O O . GLN A 1 253 ? -5.389 -15.669 -10.625 1.00 92.00 253 GLN A O 1
ATOM 1993 N N . ARG A 1 254 ? -3.371 -14.769 -10.194 1.00 91.00 254 ARG A N 1
ATOM 1994 C CA . ARG A 1 254 ? -2.974 -15.769 -9.194 1.00 91.00 254 ARG A CA 1
ATOM 1995 C C . ARG A 1 254 ? -3.804 -15.654 -7.922 1.00 91.00 254 ARG A C 1
ATOM 1997 O O . ARG A 1 254 ? -4.302 -16.669 -7.440 1.00 91.00 254 ARG A O 1
ATOM 2004 N N . ILE A 1 255 ? -4.034 -14.436 -7.431 1.00 87.75 255 ILE A N 1
ATOM 2005 C CA . ILE A 1 255 ? -4.891 -14.197 -6.266 1.00 87.75 255 ILE A CA 1
ATOM 2006 C C . ILE A 1 255 ? -6.318 -14.660 -6.549 1.00 87.75 255 ILE A C 1
ATOM 2008 O O . ILE A 1 255 ? -6.883 -15.376 -5.731 1.00 87.75 255 ILE A O 1
ATOM 2012 N N . SER A 1 256 ? -6.887 -14.337 -7.711 1.00 84.00 256 SER A N 1
ATOM 2013 C CA . SER A 1 256 ? -8.245 -14.760 -8.077 1.00 84.00 256 SER A CA 1
ATOM 2014 C C . SER A 1 256 ? -8.367 -16.285 -8.162 1.00 84.00 256 SER A C 1
ATOM 2016 O O . SER A 1 256 ? -9.326 -16.861 -7.650 1.00 84.00 256 SER A O 1
ATOM 2018 N N . ALA A 1 257 ? -7.368 -16.965 -8.733 1.00 81.44 257 ALA A N 1
ATOM 2019 C CA . ALA A 1 257 ? -7.341 -18.425 -8.805 1.00 81.44 257 ALA A CA 1
ATOM 2020 C C . ALA A 1 257 ? -7.289 -19.101 -7.420 1.00 81.44 257 ALA A C 1
ATOM 2022 O O . ALA A 1 257 ? -7.822 -20.203 -7.256 1.00 81.44 257 ALA A O 1
ATOM 2023 N N . ILE A 1 258 ? -6.656 -18.458 -6.433 1.00 74.25 258 ILE A N 1
ATOM 2024 C CA . ILE A 1 258 ? -6.510 -18.990 -5.071 1.00 74.25 258 ILE A CA 1
ATOM 2025 C C . ILE A 1 258 ? -7.689 -18.579 -4.174 1.00 74.25 258 ILE A C 1
ATOM 2027 O O . ILE A 1 258 ? -8.206 -19.411 -3.432 1.00 74.25 258 ILE A O 1
ATOM 2031 N N . ALA A 1 259 ? -8.175 -17.341 -4.283 1.00 65.94 259 ALA A N 1
ATOM 2032 C CA . ALA A 1 259 ? -9.297 -16.812 -3.507 1.00 65.94 259 ALA A CA 1
ATOM 2033 C C . ALA A 1 259 ? -10.611 -17.561 -3.781 1.00 65.94 259 ALA A C 1
ATOM 2035 O O . ALA A 1 259 ? -11.390 -17.770 -2.856 1.00 65.94 259 ALA A O 1
ATOM 2036 N N . LEU A 1 260 ? -10.816 -18.065 -5.006 1.00 57.50 260 LEU A N 1
ATOM 2037 C CA . LEU A 1 260 ? -11.938 -18.952 -5.350 1.00 57.50 260 LEU A CA 1
ATOM 2038 C C . LEU A 1 260 ? -11.962 -20.267 -4.544 1.00 57.50 260 LEU A C 1
ATOM 2040 O O . LEU A 1 260 ? -12.973 -20.964 -4.553 1.00 57.50 260 LEU A O 1
ATOM 2044 N N . ARG A 1 261 ? -10.863 -20.633 -3.870 1.00 57.88 261 ARG A N 1
ATOM 2045 C CA . ARG A 1 261 ? -10.726 -21.897 -3.129 1.00 57.88 261 ARG A CA 1
ATOM 2046 C C . ARG A 1 261 ? -10.925 -21.763 -1.618 1.00 57.88 261 ARG A C 1
ATOM 2048 O O . ARG A 1 261 ? -10.946 -22.789 -0.946 1.00 57.88 261 ARG A O 1
ATOM 2055 N N . GLN A 1 262 ? -11.047 -20.550 -1.072 1.00 56.78 262 GLN A N 1
ATOM 2056 C CA . GLN A 1 262 ? -11.149 -20.337 0.376 1.00 56.78 262 GLN A CA 1
ATOM 2057 C C . GLN A 1 262 ? -12.503 -19.757 0.797 1.00 56.78 262 GLN A C 1
ATOM 2059 O O . GLN A 1 262 ? -12.997 -18.791 0.223 1.00 56.78 262 GLN A O 1
ATOM 2064 N N . ALA A 1 263 ? -13.080 -20.409 1.806 1.00 48.88 263 ALA A N 1
ATOM 2065 C CA . ALA A 1 263 ? -14.482 -20.390 2.188 1.00 48.88 263 ALA A CA 1
ATOM 2066 C C . ALA A 1 263 ? -14.964 -19.139 2.952 1.00 48.88 263 ALA A C 1
ATOM 2068 O O . ALA A 1 263 ? -14.213 -18.480 3.666 1.00 48.88 263 ALA A O 1
ATOM 2069 N N . GLU A 1 264 ? -16.262 -18.901 2.752 1.00 56.56 264 GLU A N 1
ATOM 2070 C CA . GLU A 1 264 ? -17.313 -18.304 3.591 1.00 56.56 264 GLU A CA 1
ATOM 2071 C C . GLU A 1 264 ? -16.926 -17.393 4.774 1.00 56.56 264 GLU A C 1
ATOM 2073 O O . GLU A 1 264 ? -16.320 -17.807 5.757 1.00 56.56 264 GLU A O 1
ATOM 2078 N N . GLY A 1 265 ? -17.429 -16.151 4.722 1.00 55.69 265 GLY A N 1
ATOM 2079 C CA . GLY A 1 265 ? -17.567 -15.263 5.885 1.00 55.69 265 GLY A CA 1
ATOM 2080 C C . GLY A 1 265 ? -16.753 -13.966 5.848 1.00 55.69 265 GLY A C 1
ATOM 2081 O O . GLY A 1 265 ? -16.999 -13.083 6.667 1.00 55.69 265 GLY A O 1
ATOM 2082 N N . CYS A 1 266 ? -15.826 -13.807 4.898 1.00 58.25 266 CYS A N 1
ATOM 2083 C CA . CYS A 1 266 ? -15.029 -12.589 4.741 1.00 58.25 266 CYS A CA 1
ATOM 2084 C C . CYS A 1 266 ? -14.993 -12.130 3.277 1.00 58.25 266 CYS A C 1
ATOM 2086 O O . CYS A 1 266 ? -14.633 -12.896 2.382 1.00 58.25 266 CYS A O 1
ATOM 2088 N N . LEU A 1 267 ? -15.355 -10.866 3.039 1.00 72.25 267 LEU A N 1
ATOM 2089 C CA . LEU A 1 267 ? -15.211 -10.223 1.736 1.00 72.25 267 LEU A CA 1
ATOM 2090 C C . LEU A 1 267 ? -13.745 -9.811 1.559 1.00 72.25 267 LEU A C 1
ATOM 2092 O O . LEU A 1 267 ? -13.217 -9.015 2.333 1.00 72.25 267 LEU A O 1
ATOM 2096 N N . PHE A 1 268 ? -13.082 -10.377 0.554 1.00 78.38 268 PHE A N 1
ATOM 2097 C CA . PHE A 1 268 ? -11.734 -9.986 0.158 1.00 78.38 268 PHE A CA 1
ATOM 2098 C C . PHE A 1 268 ? -11.804 -9.087 -1.073 1.00 78.38 268 PHE A C 1
ATOM 2100 O O . PHE A 1 268 ? -12.459 -9.437 -2.056 1.00 78.38 268 PHE A O 1
ATOM 2107 N N . GLN A 1 269 ? -11.103 -7.959 -1.027 1.00 86.88 269 GLN A N 1
ATOM 2108 C CA . GLN A 1 269 ? -10.989 -7.039 -2.149 1.00 86.88 269 GLN A CA 1
ATOM 2109 C C . GLN A 1 269 ? -9.517 -6.769 -2.451 1.00 86.88 269 GLN A C 1
ATOM 2111 O O . GLN A 1 269 ? -8.730 -6.441 -1.564 1.00 86.88 269 GLN A O 1
ATOM 2116 N N . LEU A 1 270 ? -9.158 -6.887 -3.725 1.00 89.00 270 LEU A N 1
ATOM 2117 C CA . LEU A 1 270 ? -7.854 -6.495 -4.235 1.00 89.00 270 LEU A CA 1
ATOM 2118 C C . LEU A 1 270 ? -8.005 -5.136 -4.924 1.00 89.00 270 LEU A C 1
ATOM 2120 O O . LEU A 1 270 ? -8.791 -5.012 -5.861 1.00 89.00 270 LEU A O 1
ATOM 2124 N N . ASP A 1 271 ? -7.290 -4.127 -4.435 1.00 92.31 271 ASP A N 1
ATOM 2125 C CA . ASP A 1 271 ? -7.225 -2.798 -5.046 1.00 92.31 271 ASP A CA 1
ATOM 2126 C C . ASP A 1 271 ? -5.858 -2.621 -5.707 1.00 92.31 271 ASP A C 1
ATOM 2128 O O . ASP A 1 271 ? -4.825 -2.798 -5.059 1.00 92.31 271 ASP A O 1
ATOM 2132 N N . THR A 1 272 ? -5.827 -2.309 -7.000 1.00 94.12 272 THR A N 1
ATOM 2133 C CA . THR A 1 272 ? -4.576 -2.284 -7.766 1.00 94.12 272 THR A CA 1
ATOM 2134 C C . THR A 1 272 ? -4.327 -0.940 -8.423 1.00 94.12 272 THR A C 1
ATOM 2136 O O . THR A 1 272 ? -5.220 -0.360 -9.037 1.00 94.12 272 THR A O 1
ATOM 2139 N N . GLU A 1 273 ? -3.083 -0.477 -8.367 1.00 95.44 273 GLU A N 1
ATOM 2140 C CA . GLU A 1 273 ? -2.652 0.781 -8.971 1.00 95.44 273 GLU A CA 1
ATOM 2141 C C . GLU A 1 273 ? -1.373 0.552 -9.786 1.00 95.44 273 GLU A C 1
ATOM 2143 O O . GLU A 1 273 ? -0.389 0.025 -9.275 1.00 95.44 273 GLU A O 1
ATOM 2148 N N . LEU A 1 274 ? -1.350 0.964 -11.054 1.00 94.62 274 LEU A N 1
ATOM 2149 C CA . LEU A 1 274 ? -0.151 0.886 -11.894 1.00 94.62 274 LEU A CA 1
ATOM 2150 C C . LEU A 1 274 ? 0.350 2.266 -12.289 1.00 94.62 274 LEU A C 1
ATOM 2152 O O . LEU A 1 274 ? -0.433 3.181 -12.545 1.00 94.62 274 LEU A O 1
ATOM 2156 N N . LEU A 1 275 ? 1.671 2.397 -12.394 1.00 94.62 275 LEU A N 1
ATOM 2157 C CA . LEU A 1 275 ? 2.305 3.631 -12.834 1.00 94.62 275 LEU A CA 1
ATOM 2158 C C . LEU A 1 275 ? 3.571 3.361 -13.652 1.00 94.62 275 LEU A C 1
ATOM 2160 O O . LEU A 1 275 ? 4.484 2.664 -13.217 1.00 94.62 275 LEU A O 1
ATOM 2164 N N . GLY A 1 276 ? 3.657 3.973 -14.835 1.00 94.88 276 GLY A N 1
ATOM 2165 C CA . GLY A 1 276 ? 4.883 4.015 -15.632 1.00 94.88 276 GLY A CA 1
ATOM 2166 C C . GLY A 1 276 ? 5.646 5.321 -15.433 1.00 94.88 276 GLY A C 1
ATOM 2167 O O . GLY A 1 276 ? 5.185 6.386 -15.860 1.00 94.88 276 GLY A O 1
ATOM 2168 N N . ARG A 1 277 ? 6.828 5.262 -14.813 1.00 96.25 277 ARG A N 1
ATOM 2169 C CA . ARG A 1 277 ? 7.685 6.438 -14.583 1.00 96.25 277 ARG A CA 1
ATOM 2170 C C . ARG A 1 277 ? 8.734 6.664 -15.668 1.00 96.25 277 ARG A C 1
ATOM 2172 O O . ARG A 1 277 ? 9.355 7.730 -15.694 1.00 96.25 277 ARG A O 1
ATOM 2179 N N . GLY A 1 278 ? 8.889 5.715 -16.590 1.00 94.56 278 GLY A N 1
ATOM 2180 C CA . GLY A 1 278 ? 9.849 5.768 -17.688 1.00 94.56 278 GLY A CA 1
ATOM 2181 C C . GLY A 1 278 ? 11.256 6.054 -17.181 1.00 94.56 278 GLY A C 1
ATOM 2182 O O . GLY A 1 278 ? 11.760 5.372 -16.296 1.00 94.56 278 GLY A O 1
ATOM 2183 N N . GLU A 1 279 ? 11.866 7.111 -17.711 1.00 94.69 279 GLU A N 1
ATOM 2184 C CA . GLU A 1 279 ? 13.256 7.474 -17.427 1.00 94.69 279 GLU A CA 1
ATOM 2185 C C . GLU A 1 279 ? 13.460 8.222 -16.097 1.00 94.69 279 GLU A C 1
ATOM 2187 O O . GLU A 1 279 ? 14.551 8.745 -15.866 1.00 94.69 279 GLU A O 1
ATOM 2192 N N . LYS A 1 280 ? 12.459 8.339 -15.220 1.00 94.81 280 LYS A N 1
ATOM 2193 C CA . LYS A 1 280 ? 12.703 8.908 -13.885 1.00 94.81 280 LYS A CA 1
ATOM 2194 C C . LYS A 1 280 ? 13.645 8.010 -13.075 1.00 94.81 280 LYS A C 1
ATOM 2196 O O . LYS A 1 280 ? 13.862 6.844 -13.399 1.00 94.81 280 LYS A O 1
ATOM 2201 N N . ILE A 1 281 ? 14.260 8.588 -12.052 1.00 92.00 281 ILE A N 1
ATOM 2202 C CA . ILE A 1 281 ? 15.159 7.867 -11.153 1.00 92.00 281 ILE A CA 1
ATOM 2203 C C . ILE A 1 281 ? 14.305 7.344 -9.995 1.00 92.00 281 ILE A C 1
ATOM 2205 O O . ILE A 1 281 ? 13.581 8.152 -9.412 1.00 92.00 281 ILE A O 1
ATOM 2209 N N . PRO A 1 282 ? 14.351 6.038 -9.682 1.00 92.00 282 PRO A N 1
ATOM 2210 C CA . PRO A 1 282 ? 13.673 5.513 -8.505 1.00 92.00 282 PRO A CA 1
ATOM 2211 C C . PRO A 1 282 ? 14.188 6.168 -7.221 1.00 92.00 282 PRO A C 1
ATOM 2213 O 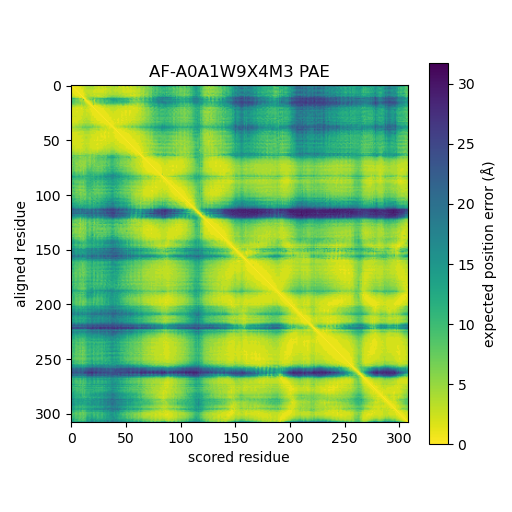O . PRO A 1 282 ? 15.355 6.566 -7.147 1.00 92.00 282 PRO A O 1
ATOM 2216 N N . ALA A 1 283 ? 13.336 6.249 -6.199 1.00 88.69 283 ALA A N 1
ATOM 2217 C CA . ALA A 1 283 ? 13.755 6.731 -4.888 1.00 88.69 283 ALA A CA 1
ATOM 2218 C C . ALA A 1 283 ? 14.963 5.932 -4.362 1.00 88.69 283 ALA A C 1
ATOM 2220 O O . ALA A 1 283 ? 15.133 4.748 -4.662 1.00 88.69 283 ALA A O 1
ATOM 2221 N N . ASN A 1 284 ? 15.810 6.591 -3.570 1.00 86.31 284 ASN A N 1
ATOM 2222 C CA . ASN A 1 284 ? 16.971 5.987 -2.905 1.00 86.31 284 ASN A CA 1
ATOM 2223 C C . ASN A 1 284 ? 18.059 5.407 -3.835 1.00 86.31 284 ASN A C 1
ATOM 2225 O O . ASN A 1 284 ? 18.937 4.679 -3.372 1.00 86.31 284 ASN A O 1
ATOM 2229 N N . VAL A 1 285 ? 18.074 5.766 -5.125 1.00 88.31 285 VAL A N 1
ATOM 2230 C CA . VAL A 1 285 ? 19.184 5.437 -6.037 1.00 88.31 285 VAL A CA 1
ATOM 2231 C C . VAL A 1 285 ? 20.217 6.578 -6.026 1.00 88.31 285 VAL A C 1
ATOM 2233 O O . VAL A 1 285 ? 19.895 7.684 -6.465 1.00 88.31 285 VAL A O 1
ATOM 2236 N N . PRO A 1 286 ? 21.463 6.355 -5.558 1.00 89.56 286 PRO A N 1
ATOM 2237 C CA . PRO A 1 286 ? 22.480 7.404 -5.507 1.00 89.56 286 PRO A CA 1
ATOM 2238 C C . PRO A 1 286 ? 23.183 7.614 -6.863 1.00 89.56 286 PRO A C 1
ATOM 2240 O O . PRO A 1 286 ? 23.350 6.652 -7.629 1.00 89.56 286 PRO A O 1
ATOM 2243 N N . PRO A 1 287 ? 23.646 8.847 -7.157 1.00 90.50 287 PRO A N 1
ATOM 2244 C CA . PRO A 1 287 ? 24.440 9.137 -8.350 1.00 90.50 287 PRO A CA 1
ATOM 2245 C C . PRO A 1 287 ? 25.790 8.395 -8.327 1.00 90.50 287 PRO A C 1
ATOM 2247 O O . PRO A 1 287 ? 26.274 8.039 -7.251 1.00 90.50 287 PRO A O 1
ATOM 2250 N N . PRO A 1 288 ? 26.434 8.186 -9.493 1.00 91.94 288 PRO A N 1
ATOM 2251 C CA . PRO A 1 288 ? 26.071 8.689 -10.826 1.00 91.94 288 PRO A CA 1
ATOM 2252 C C . PRO A 1 288 ? 24.968 7.869 -11.517 1.00 91.94 288 PRO A C 1
ATOM 2254 O O . PRO A 1 288 ? 24.763 6.707 -11.186 1.00 91.94 288 PRO A O 1
ATOM 2257 N N . PHE A 1 289 ? 24.280 8.465 -12.501 1.00 89.69 289 PHE A N 1
ATOM 2258 C CA . PHE A 1 289 ? 23.155 7.850 -13.230 1.00 89.69 289 PHE A CA 1
ATOM 2259 C C . PHE A 1 289 ? 23.494 7.613 -14.709 1.00 89.69 289 PHE A C 1
ATOM 2261 O O . PHE A 1 289 ? 23.101 8.412 -15.567 1.00 89.69 289 PHE A O 1
ATOM 2268 N N . PRO A 1 290 ? 24.238 6.546 -15.046 1.00 91.81 290 PRO A N 1
ATOM 2269 C CA . PRO A 1 290 ? 24.557 6.248 -16.437 1.00 91.81 290 PRO A CA 1
ATOM 2270 C C . PRO A 1 290 ? 23.289 6.005 -17.274 1.00 91.81 290 PRO A C 1
ATOM 2272 O O . PRO A 1 290 ? 22.226 5.638 -16.769 1.00 91.81 290 PRO A O 1
ATOM 2275 N N . SER A 1 291 ? 23.386 6.189 -18.593 1.00 89.44 291 SER A N 1
ATOM 2276 C CA . SER A 1 291 ? 22.227 6.031 -19.486 1.00 89.44 291 SER A CA 1
ATOM 2277 C C . SER A 1 291 ? 21.685 4.599 -19.553 1.00 89.44 291 SER A C 1
ATOM 2279 O O . SER A 1 291 ? 20.513 4.439 -19.864 1.00 89.44 291 SER A O 1
ATOM 2281 N N . SER A 1 292 ? 22.497 3.586 -19.2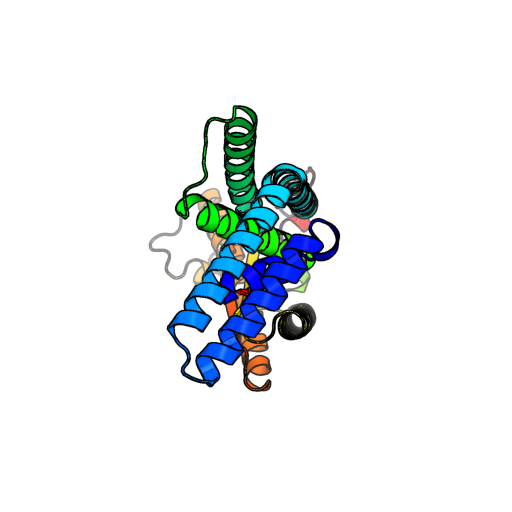39 1.00 89.69 292 SER A N 1
ATOM 2282 C CA . SER A 1 292 ? 22.116 2.163 -19.164 1.00 89.69 292 SER A CA 1
ATOM 2283 C C . SER A 1 292 ? 22.175 1.641 -17.719 1.00 89.69 292 SER A C 1
ATOM 2285 O O . SER A 1 292 ? 22.663 0.539 -17.473 1.00 89.69 292 SER A O 1
ATOM 2287 N N . ASP A 1 293 ? 21.769 2.457 -16.746 1.00 87.56 293 ASP A N 1
ATOM 2288 C CA . ASP A 1 293 ? 21.813 2.084 -15.329 1.00 87.56 293 ASP A CA 1
ATOM 2289 C C . ASP A 1 293 ? 20.817 0.948 -15.012 1.00 87.56 293 ASP A C 1
ATOM 2291 O O . ASP A 1 293 ? 19.602 1.171 -15.085 1.00 87.56 293 ASP A O 1
ATOM 2295 N N . PRO A 1 294 ? 21.284 -0.253 -14.623 1.00 86.44 294 PRO A N 1
ATOM 2296 C CA . PRO A 1 294 ? 20.398 -1.366 -14.290 1.00 86.44 294 PRO A CA 1
ATOM 2297 C C . PRO A 1 294 ? 19.511 -1.060 -13.077 1.00 86.44 294 PRO A C 1
ATOM 2299 O O . PRO A 1 294 ? 18.379 -1.533 -13.022 1.00 86.44 294 PRO A O 1
ATOM 2302 N N . ARG A 1 295 ? 19.943 -0.176 -12.164 1.00 88.75 295 ARG A N 1
ATOM 2303 C CA . ARG A 1 295 ? 19.149 0.245 -10.992 1.00 88.75 295 ARG A CA 1
ATOM 2304 C C . ARG A 1 295 ? 17.885 1.016 -11.381 1.00 88.75 295 ARG A C 1
ATOM 2306 O O . ARG A 1 295 ? 17.001 1.212 -10.557 1.00 88.75 295 ARG A O 1
ATOM 2313 N N . ARG A 1 296 ? 17.795 1.461 -12.639 1.00 87.56 296 ARG A N 1
ATOM 2314 C CA . ARG A 1 296 ? 16.630 2.142 -13.222 1.00 87.56 296 ARG A CA 1
ATOM 2315 C C . ARG A 1 296 ? 15.774 1.206 -14.071 1.00 87.56 296 ARG A C 1
ATOM 2317 O O . ARG A 1 296 ? 14.706 1.602 -14.511 1.00 87.56 296 ARG A O 1
ATOM 2324 N N . ARG A 1 297 ? 16.210 -0.034 -14.297 1.00 88.19 297 ARG A N 1
ATOM 2325 C CA . ARG A 1 297 ? 15.441 -1.074 -14.984 1.00 88.19 297 ARG A CA 1
ATOM 2326 C C . ARG A 1 297 ? 14.767 -1.972 -13.958 1.00 88.19 297 ARG A C 1
ATOM 2328 O O . ARG A 1 297 ? 15.105 -3.143 -13.828 1.00 88.19 297 ARG A O 1
ATOM 2335 N N . ILE A 1 298 ? 13.797 -1.441 -13.229 1.00 90.88 298 ILE A N 1
ATOM 2336 C CA . ILE A 1 298 ? 13.131 -2.163 -12.141 1.00 90.88 298 ILE A CA 1
ATOM 2337 C C . ILE A 1 298 ? 11.618 -1.967 -12.193 1.00 90.88 298 ILE A C 1
ATOM 2339 O O . ILE A 1 298 ? 11.120 -1.017 -12.798 1.00 90.88 298 ILE A O 1
ATOM 2343 N N . CYS A 1 299 ? 10.895 -2.858 -11.526 1.00 92.81 299 CYS A N 1
ATOM 2344 C CA . CYS A 1 299 ? 9.525 -2.616 -11.105 1.00 92.81 299 CYS A CA 1
ATOM 2345 C C . CYS A 1 299 ? 9.486 -2.675 -9.578 1.00 92.81 299 CYS A C 1
ATOM 2347 O O . CYS A 1 299 ? 9.936 -3.652 -8.982 1.00 92.81 299 CYS A O 1
ATOM 2349 N N . ARG A 1 300 ? 8.977 -1.624 -8.942 1.00 94.19 300 ARG A N 1
ATOM 2350 C CA . ARG A 1 300 ? 8.757 -1.590 -7.495 1.00 94.19 300 ARG A CA 1
ATOM 2351 C C . ARG A 1 300 ? 7.311 -1.943 -7.218 1.00 94.19 300 ARG A C 1
ATOM 2353 O O . ARG A 1 300 ? 6.423 -1.470 -7.923 1.00 94.19 300 ARG A O 1
ATOM 2360 N N . ILE A 1 301 ? 7.087 -2.801 -6.241 1.00 94.56 301 ILE A N 1
ATOM 2361 C CA . ILE A 1 301 ? 5.774 -3.317 -5.884 1.00 94.56 301 ILE A CA 1
ATOM 2362 C C . ILE A 1 301 ? 5.550 -2.967 -4.421 1.00 94.56 301 ILE A C 1
ATOM 2364 O O . ILE A 1 301 ? 6.357 -3.340 -3.576 1.00 94.56 301 ILE A O 1
ATOM 2368 N N . TYR A 1 302 ? 4.474 -2.247 -4.135 1.00 94.69 302 TYR A N 1
ATOM 2369 C CA . TYR A 1 302 ? 4.060 -1.870 -2.791 1.00 94.69 302 TYR A CA 1
ATOM 2370 C C . TYR A 1 302 ? 2.772 -2.595 -2.464 1.00 94.69 302 TYR A C 1
ATOM 2372 O O . TYR A 1 302 ? 1.840 -2.608 -3.268 1.00 94.69 302 TYR A O 1
ATOM 2380 N N . ILE A 1 303 ? 2.728 -3.195 -1.287 1.00 92.69 303 ILE A N 1
ATOM 2381 C CA . ILE A 1 303 ? 1.606 -3.989 -0.818 1.00 92.69 303 ILE A CA 1
ATOM 2382 C C . ILE A 1 303 ? 1.318 -3.579 0.613 1.00 92.69 303 ILE A C 1
ATOM 2384 O O . ILE A 1 303 ? 2.240 -3.453 1.413 1.00 92.69 303 ILE A O 1
ATOM 2388 N N . TYR A 1 304 ? 0.050 -3.415 0.957 1.00 91.94 304 TYR A N 1
ATOM 2389 C CA . TYR A 1 304 ? -0.383 -3.417 2.349 1.00 91.94 304 TYR A CA 1
ATOM 2390 C C . TYR A 1 304 ? -1.828 -3.900 2.439 1.00 91.94 304 TYR A C 1
ATOM 2392 O O . TYR A 1 304 ? -2.588 -3.834 1.468 1.00 91.94 304 TYR A O 1
ATOM 2400 N N . THR A 1 305 ? -2.201 -4.382 3.617 1.00 88.38 305 THR A N 1
ATOM 2401 C CA . THR A 1 305 ? -3.537 -4.915 3.884 1.00 88.38 305 THR A CA 1
ATOM 2402 C C . THR A 1 305 ? -4.225 -4.069 4.942 1.00 88.38 305 THR A C 1
ATOM 2404 O O . THR A 1 305 ? -3.585 -3.612 5.888 1.00 88.38 305 THR A O 1
ATOM 2407 N N . THR A 1 306 ? -5.529 -3.853 4.776 1.00 86.25 306 THR A N 1
ATOM 2408 C CA . THR A 1 306 ? -6.367 -3.066 5.684 1.00 86.25 306 THR A CA 1
ATOM 2409 C C . THR A 1 306 ? -7.711 -3.741 5.943 1.00 86.25 306 THR A C 1
ATOM 2411 O O . THR A 1 306 ? -8.393 -4.110 4.984 1.00 86.25 306 THR A O 1
ATOM 2414 N N . PRO A 1 307 ? -8.135 -3.864 7.211 1.00 82.75 307 PRO A N 1
ATOM 2415 C CA . PRO A 1 307 ? -9.502 -4.241 7.546 1.00 82.75 307 PRO A CA 1
ATOM 2416 C C . PRO A 1 307 ? -10.449 -3.027 7.456 1.00 82.75 307 PRO A C 1
ATOM 2418 O O . PRO A 1 307 ? -10.101 -1.925 7.895 1.00 82.75 307 PRO A O 1
ATOM 2421 N N . GLN A 1 308 ? -11.659 -3.234 6.926 1.00 78.56 308 GLN A N 1
ATOM 2422 C CA . GLN A 1 308 ? -12.774 -2.271 6.915 1.00 78.56 308 GLN A CA 1
ATOM 2423 C C . GLN A 1 308 ? -13.936 -2.747 7.786 1.00 78.56 308 GLN A C 1
ATOM 2425 O O . GLN A 1 308 ? -14.421 -3.879 7.568 1.00 78.56 308 GLN A O 1
#